Protein AF-A0A661P319-F1 (afdb_monomer)

pLDDT: mean 86.66, std 17.48, range [44.09, 98.5]

Solvent-accessible surface area (backbone atoms only — not comparable to full-atom values): 10474 Å² total; per-residue (Å²): 136,85,83,83,79,84,83,81,86,77,87,79,80,72,84,68,85,68,72,79,79,48,73,84,74,49,69,94,47,74,56,40,52,46,46,51,49,39,52,49,50,34,56,74,70,69,49,66,67,76,78,38,44,62,35,41,48,51,16,48,56,24,42,52,52,15,51,53,29,46,76,72,67,37,58,66,61,17,52,54,27,42,52,50,14,42,52,26,28,50,48,29,42,49,51,53,51,50,52,52,50,51,54,48,50,53,52,50,53,50,50,52,51,53,50,50,56,51,49,55,51,50,52,52,51,50,52,51,50,52,55,50,49,55,49,52,52,54,50,51,55,51,51,52,52,51,50,52,53,50,51,52,53,50,51,53,50,51,52,53,50,51,53,52,62,71,68,58,78,69,82,80,75,81,88,75,89,81,89,83,81,134

Foldseek 3Di:
DDDDDPPDDDPPPPPPPPVLQDLVNFDDDPLSVLLVVLVVLCVVLVHDPVQLCVLQSQLVVLSVVLVVCVVVVNPPSSVVSNVVSVVSSVVSSVSSVVVVVVVVVVVVVVVVVVVVVVVVVVVVVVVVVVVVVVVVVVVVVVVVVVVVVVVVVVVVVVVVVVVVVVVDPPPDDDDDDDDDDD

Mean predicted aligned error: 12.03 Å

Sequence (182 aa):
MALWVCAGASDASSGSSTAKIQASDLEPGPLKRQILDVQKQSRAGGHPRSLVEGPLGEAVAAAERARGARAAGDKWHSGLLTKLGMQWARCGGAVVRATEAEAKSRAEAKRLRELTTQLERAEALLAEHQARLGRLQAEVAKAEKKAAAAAEVVAGREVGRLERASKGQRPKSRRKSGGGSR

Structure (mmCIF, N/CA/C/O backbone):
data_AF-A0A661P319-F1
#
_entry.id   AF-A0A661P319-F1
#
loop_
_atom_site.group_PDB
_atom_site.id
_atom_site.type_symbol
_atom_site.label_atom_id
_atom_site.label_alt_id
_atom_site.label_comp_id
_atom_site.label_asym_id
_atom_site.label_entity_id
_atom_site.label_seq_id
_atom_site.pdbx_PDB_ins_code
_atom_site.Cartn_x
_atom_site.Cartn_y
_atom_site.Cartn_z
_atom_site.occupancy
_atom_site.B_iso_or_equiv
_atom_site.auth_seq_id
_atom_site.auth_comp_id
_atom_site.auth_asym_id
_atom_site.auth_atom_id
_atom_site.pdbx_PDB_model_num
ATOM 1 N N . MET A 1 1 ? -12.423 -43.774 3.841 1.00 56.38 1 MET A N 1
ATOM 2 C CA . MET A 1 1 ? -12.276 -42.637 4.775 1.00 56.38 1 MET A CA 1
ATOM 3 C C . MET A 1 1 ? -13.526 -41.781 4.658 1.00 56.38 1 MET A C 1
ATOM 5 O O . MET A 1 1 ? -13.685 -41.096 3.660 1.00 56.38 1 MET A O 1
ATOM 9 N N . ALA A 1 2 ? -14.461 -41.932 5.597 1.00 54.12 2 ALA A N 1
ATOM 10 C CA . ALA A 1 2 ? -15.740 -41.229 5.582 1.00 54.12 2 ALA A CA 1
ATOM 11 C C . ALA A 1 2 ? -15.568 -39.838 6.208 1.00 54.12 2 ALA A C 1
ATOM 13 O O . ALA A 1 2 ? -15.210 -39.727 7.379 1.00 54.12 2 ALA A O 1
ATOM 14 N N . LEU A 1 3 ? -15.786 -38.791 5.414 1.00 56.66 3 LEU A N 1
ATOM 15 C CA . LEU A 1 3 ? -15.822 -37.407 5.875 1.00 56.66 3 LEU A CA 1
ATOM 16 C C . LEU A 1 3 ? -17.209 -37.129 6.459 1.00 56.66 3 LEU A C 1
ATOM 18 O O . LEU A 1 3 ? -18.202 -37.072 5.738 1.00 56.66 3 LEU A O 1
ATOM 22 N N . TRP A 1 4 ? -17.267 -36.991 7.780 1.00 59.28 4 TRP A N 1
ATOM 23 C CA . TRP A 1 4 ? -18.439 -36.508 8.501 1.00 59.28 4 TRP A CA 1
ATOM 24 C C . TRP A 1 4 ? -18.579 -34.999 8.270 1.00 59.28 4 TRP A C 1
ATOM 26 O O . TRP A 1 4 ? -17.788 -34.200 8.768 1.00 59.28 4 TRP A O 1
ATOM 36 N N . VAL A 1 5 ? -19.584 -34.617 7.484 1.00 56.97 5 VAL A N 1
ATOM 37 C CA . VAL A 1 5 ? -20.031 -33.233 7.311 1.00 56.97 5 VAL A CA 1
ATOM 38 C C . VAL A 1 5 ? -21.082 -32.958 8.384 1.00 56.97 5 VAL A C 1
ATOM 40 O O . VAL A 1 5 ? -22.241 -33.340 8.241 1.00 56.97 5 VAL A O 1
ATOM 43 N N . CYS A 1 6 ? -20.685 -32.308 9.476 1.00 53.81 6 CYS A N 1
ATOM 44 C CA . CYS A 1 6 ? -21.629 -31.770 10.454 1.00 53.81 6 CYS A CA 1
ATOM 45 C C . CYS A 1 6 ? -22.193 -30.442 9.934 1.00 53.81 6 CYS A C 1
ATOM 47 O O . CYS A 1 6 ? -21.661 -29.370 10.216 1.00 53.81 6 CYS A O 1
ATOM 49 N N . ALA A 1 7 ? -23.278 -30.524 9.164 1.00 53.03 7 ALA A N 1
ATOM 50 C CA . ALA A 1 7 ? -24.140 -29.390 8.855 1.00 53.03 7 ALA A CA 1
ATOM 51 C C . ALA A 1 7 ? -25.043 -29.101 10.067 1.00 53.03 7 ALA A C 1
ATOM 53 O O . ALA A 1 7 ? -26.133 -29.650 10.196 1.00 53.03 7 ALA A O 1
ATOM 54 N N . GLY A 1 8 ? -24.557 -28.270 10.988 1.00 52.97 8 GLY A N 1
ATOM 55 C CA . GLY A 1 8 ? -25.352 -27.723 12.087 1.00 52.97 8 GLY A CA 1
ATOM 56 C C . GLY A 1 8 ? -25.950 -26.379 11.690 1.00 52.97 8 GLY A C 1
ATOM 57 O O . GLY A 1 8 ? -25.335 -25.343 11.927 1.00 52.97 8 GLY A O 1
ATOM 58 N N . ALA A 1 9 ? -27.129 -26.405 11.068 1.00 53.25 9 ALA A N 1
ATOM 59 C CA . ALA A 1 9 ? -27.959 -25.227 10.857 1.00 53.25 9 ALA A CA 1
ATOM 60 C C . ALA A 1 9 ? -28.673 -24.873 12.170 1.00 53.25 9 ALA A C 1
ATOM 62 O O . ALA A 1 9 ? -29.539 -25.616 12.628 1.00 53.25 9 ALA A O 1
ATOM 63 N N . SER A 1 10 ? -28.312 -23.732 12.755 1.00 51.66 10 SER A N 1
ATOM 64 C CA . SER A 1 10 ? -29.026 -23.127 13.881 1.00 51.66 10 SER A CA 1
ATOM 65 C C . SER A 1 10 ? -29.393 -21.690 13.523 1.00 51.66 10 SER A C 1
ATOM 67 O O . SER A 1 10 ? -28.813 -20.738 14.041 1.00 51.66 10 SER A O 1
ATOM 69 N N . ASP A 1 11 ? -30.370 -21.542 12.627 1.00 46.34 11 ASP A N 1
ATOM 70 C CA . ASP A 1 11 ? -31.063 -20.276 12.372 1.00 46.34 11 ASP A CA 1
ATOM 71 C C . ASP A 1 11 ? -32.087 -20.018 13.486 1.00 46.34 11 ASP A C 1
ATOM 73 O O . ASP A 1 11 ? -33.296 -20.172 13.324 1.00 46.34 11 ASP A O 1
ATOM 77 N N . ALA A 1 12 ? -31.597 -19.602 14.653 1.00 47.09 12 ALA A N 1
ATOM 78 C CA . ALA A 1 12 ? -32.424 -18.946 15.659 1.00 47.09 12 ALA A CA 1
ATOM 79 C C . ALA A 1 12 ? -32.463 -17.438 15.360 1.00 47.09 12 ALA A C 1
ATOM 81 O O . ALA A 1 12 ? -31.859 -16.622 16.056 1.00 47.09 12 ALA A O 1
ATOM 82 N N . SER A 1 13 ? -33.178 -17.074 14.293 1.00 44.44 13 SER A N 1
ATOM 83 C CA . SER A 1 13 ? -33.557 -15.690 13.990 1.00 44.44 13 SER A CA 1
ATOM 84 C C . SER A 1 13 ? -34.633 -15.234 14.983 1.00 44.44 13 SER A C 1
ATOM 86 O O . SER A 1 13 ? -35.830 -15.226 14.701 1.00 44.44 13 SER A O 1
ATOM 88 N N . SER A 1 14 ? -34.203 -14.9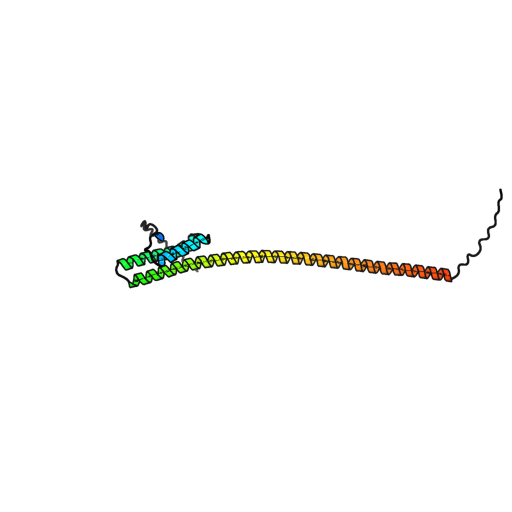04 16.203 1.00 45.41 14 SER A N 1
ATOM 89 C CA . SER A 1 14 ? -35.003 -14.112 17.134 1.00 45.41 14 SER A CA 1
ATOM 90 C C . SER A 1 14 ? -35.076 -12.694 16.577 1.00 45.41 14 SER A C 1
ATOM 92 O O . SER A 1 14 ? -34.120 -11.923 16.679 1.00 45.41 14 SER A O 1
ATOM 94 N N . GLY A 1 15 ? -36.208 -12.375 15.946 1.00 44.09 15 GLY A N 1
ATOM 95 C CA . GLY A 1 15 ? -36.574 -11.057 15.428 1.00 44.09 15 GLY A CA 1
ATOM 96 C C . GLY A 1 15 ? -36.791 -10.017 16.529 1.00 44.09 15 GLY A C 1
ATOM 97 O O . GLY A 1 15 ? -37.830 -9.364 16.577 1.00 44.09 15 GLY A O 1
ATOM 98 N N . SER A 1 16 ? -35.810 -9.842 17.414 1.00 44.22 16 SER A N 1
ATOM 99 C CA . SER A 1 16 ? -35.667 -8.600 18.154 1.00 44.22 16 SER A CA 1
ATOM 100 C C . SER A 1 16 ? -35.206 -7.557 17.148 1.00 44.22 16 SER A C 1
ATOM 102 O O . SER A 1 16 ? -34.093 -7.630 16.630 1.00 44.22 16 SER A O 1
ATOM 104 N N . SER A 1 17 ? -36.082 -6.602 16.846 1.00 44.81 17 SER A N 1
ATOM 105 C CA . SER A 1 17 ? -35.729 -5.335 16.212 1.00 44.81 17 SER A CA 1
ATOM 106 C C . SER A 1 17 ? -34.771 -4.570 17.137 1.00 44.81 17 SER A C 1
ATOM 108 O O . SER A 1 17 ? -35.121 -3.541 17.716 1.00 44.81 17 SER A O 1
ATOM 110 N N . THR A 1 18 ? -33.547 -5.069 17.302 1.00 51.97 18 THR A N 1
ATOM 111 C CA . THR A 1 18 ? -32.431 -4.276 17.785 1.00 51.97 18 THR A CA 1
ATOM 112 C C . THR A 1 18 ? -32.131 -3.306 16.659 1.00 51.97 18 THR A C 1
ATOM 114 O O . THR A 1 18 ? -31.439 -3.620 15.691 1.00 51.97 18 THR A O 1
ATOM 117 N N . ALA A 1 19 ? -32.732 -2.116 16.732 1.00 61.16 19 ALA A N 1
ATOM 118 C CA . ALA A 1 19 ? -32.242 -0.981 15.970 1.00 61.16 19 ALA A CA 1
ATOM 119 C C . ALA A 1 19 ? -30.718 -0.995 16.134 1.00 61.16 19 ALA A C 1
ATOM 121 O O . ALA A 1 19 ? -30.246 -0.948 17.270 1.00 61.16 19 ALA A O 1
ATOM 122 N N . LYS A 1 20 ? -29.970 -1.202 15.036 1.00 73.38 20 LYS A N 1
ATOM 123 C CA . LYS A 1 20 ? -28.505 -1.279 15.078 1.00 73.38 20 LYS A CA 1
ATOM 124 C C . LYS A 1 20 ? -28.027 0.020 15.708 1.00 73.38 20 LYS A C 1
ATOM 126 O O . LYS A 1 20 ? -28.052 1.058 15.047 1.00 73.38 20 LYS A O 1
ATOM 131 N N . ILE A 1 21 ? -27.665 -0.043 16.984 1.00 80.62 21 ILE A N 1
ATOM 132 C CA . ILE A 1 21 ? -27.213 1.112 17.744 1.00 80.62 21 ILE A CA 1
ATOM 133 C C . ILE A 1 21 ? -26.014 1.658 16.991 1.00 80.62 21 ILE A C 1
ATOM 135 O O . ILE A 1 21 ? -25.063 0.939 16.669 1.00 80.62 21 ILE A O 1
ATOM 139 N N . GLN A 1 22 ? -26.104 2.925 16.612 1.00 88.44 22 GLN A N 1
ATOM 140 C CA . GLN A 1 22 ? -25.037 3.546 15.863 1.00 88.44 22 GLN A CA 1
ATOM 141 C C . GLN A 1 22 ? -23.982 4.059 16.833 1.00 88.44 22 GLN A C 1
ATOM 143 O O . GLN A 1 22 ? -24.245 4.391 17.988 1.00 88.44 22 GLN A O 1
ATOM 148 N N . ALA A 1 23 ? -22.753 4.196 16.341 1.00 85.75 23 ALA A N 1
ATOM 149 C CA . ALA A 1 23 ? -21.672 4.795 17.118 1.00 85.75 23 ALA A CA 1
ATOM 150 C C . ALA A 1 23 ? -22.014 6.213 17.632 1.00 85.75 23 ALA A C 1
ATOM 152 O O . ALA A 1 23 ? -21.467 6.650 18.646 1.00 85.75 23 ALA A O 1
ATOM 153 N N . SER A 1 24 ? -22.918 6.931 16.953 1.00 88.88 24 SER A N 1
ATOM 154 C CA . SER A 1 24 ? -23.449 8.234 17.374 1.00 88.88 24 SER A CA 1
ATOM 155 C C . SER A 1 24 ? -24.246 8.178 18.673 1.00 88.88 24 SER A C 1
ATOM 157 O O . SER A 1 24 ? -24.255 9.170 19.403 1.00 88.88 24 SER A O 1
ATOM 159 N N . ASP A 1 25 ? -24.844 7.034 18.985 1.00 90.69 25 ASP A N 1
ATOM 160 C CA . ASP A 1 25 ? -25.809 6.868 20.076 1.00 90.69 25 ASP A CA 1
ATOM 161 C C . ASP A 1 25 ? -25.121 6.434 21.378 1.00 90.69 25 ASP A C 1
ATOM 163 O O . ASP A 1 25 ? -25.723 6.413 22.450 1.00 90.69 25 ASP A O 1
ATOM 167 N N . LEU A 1 26 ? -23.824 6.114 21.301 1.00 90.62 26 LEU A N 1
ATOM 168 C CA . LEU A 1 26 ? -23.003 5.793 22.460 1.00 90.62 26 LEU A CA 1
ATOM 169 C C . LEU A 1 26 ? -22.825 7.010 23.376 1.00 90.62 26 LEU A C 1
ATOM 171 O O . LEU A 1 26 ? -22.729 8.155 22.921 1.00 90.62 26 LEU A O 1
ATOM 175 N N . GLU A 1 27 ? -22.681 6.741 24.672 1.00 89.75 27 GLU A N 1
ATOM 176 C CA . GLU A 1 27 ? -22.311 7.744 25.673 1.00 89.75 27 GLU A CA 1
ATOM 177 C C . GLU A 1 27 ? -21.013 8.473 25.271 1.00 89.75 27 GLU A C 1
ATOM 179 O O . GLU A 1 27 ? -20.077 7.845 24.748 1.00 89.75 27 GLU A O 1
ATOM 184 N N . PRO A 1 28 ? -20.916 9.798 25.493 1.00 91.44 28 PRO A N 1
ATOM 185 C CA . PRO A 1 28 ? -19.705 10.545 25.196 1.00 91.44 28 PRO A CA 1
ATOM 186 C C . PRO A 1 28 ? -18.534 9.994 26.019 1.00 91.44 28 PRO A C 1
ATOM 188 O O . PRO A 1 28 ? -18.553 9.970 27.246 1.00 91.44 28 PRO A O 1
ATOM 191 N N . GLY A 1 29 ? -17.487 9.541 25.331 1.00 93.62 29 GLY A N 1
ATOM 192 C CA . GLY A 1 29 ? -16.327 8.928 25.969 1.00 93.62 29 GLY A CA 1
ATOM 193 C C . GLY A 1 29 ? -15.186 8.6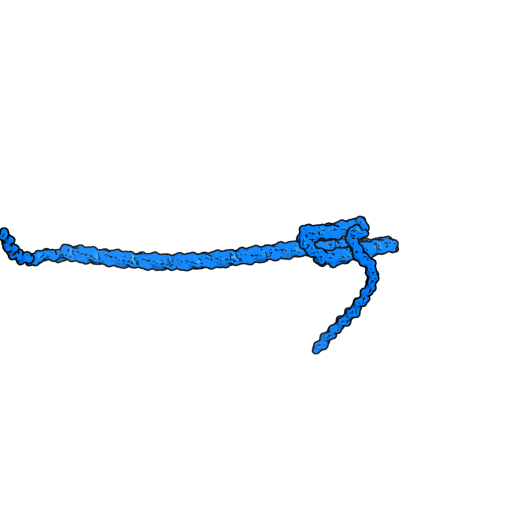38 24.991 1.00 93.62 29 GLY A C 1
ATOM 194 O O . GLY A 1 29 ? -15.339 8.833 23.780 1.00 93.62 29 GLY A O 1
ATOM 195 N N . PRO A 1 30 ? -14.031 8.158 25.493 1.00 95.62 30 PRO A N 1
ATOM 196 C CA . PRO A 1 30 ? -12.856 7.881 24.663 1.00 95.62 30 PRO A CA 1
ATOM 197 C C . PRO A 1 30 ? -13.129 6.801 23.609 1.00 95.62 30 PRO A C 1
ATOM 199 O O . PRO A 1 30 ? -12.654 6.916 22.483 1.00 95.62 30 PRO A O 1
ATOM 202 N N . LEU A 1 31 ? -13.944 5.794 23.943 1.00 95.19 31 LEU A N 1
ATOM 203 C CA . LEU A 1 31 ? -14.321 4.728 23.016 1.00 95.19 31 LEU A CA 1
ATOM 204 C C . LEU A 1 31 ? -15.131 5.262 21.824 1.00 95.19 31 LEU A C 1
ATOM 206 O O . LEU A 1 31 ? -14.802 4.969 20.678 1.00 95.19 31 LEU A O 1
ATOM 210 N N . LYS A 1 32 ? -16.137 6.109 22.080 1.00 96.62 32 LYS A N 1
ATOM 211 C CA . LYS A 1 32 ? -16.935 6.750 21.024 1.00 96.62 32 LYS A CA 1
ATOM 212 C C . LYS A 1 32 ? -16.059 7.567 20.073 1.00 96.62 32 LYS A C 1
ATOM 214 O O . LYS A 1 32 ? -16.194 7.434 18.861 1.00 96.62 32 LYS A O 1
ATOM 219 N N . ARG A 1 33 ? -15.135 8.373 20.616 1.00 96.75 33 ARG A N 1
ATOM 220 C CA . ARG A 1 33 ? -14.180 9.161 19.815 1.00 96.75 33 ARG A CA 1
ATOM 221 C C . ARG A 1 33 ? -13.349 8.259 18.904 1.00 96.75 33 ARG A C 1
ATOM 223 O O . ARG A 1 33 ? -13.323 8.493 17.706 1.00 96.75 33 ARG A O 1
ATOM 230 N N . GLN A 1 34 ? -12.785 7.175 19.440 1.00 96.88 34 GLN A N 1
ATOM 231 C CA . GLN A 1 34 ? -11.993 6.226 18.650 1.00 96.88 34 GLN A CA 1
ATOM 232 C C . GLN A 1 34 ? -12.795 5.566 17.524 1.00 96.88 34 GLN A C 1
ATOM 234 O O . GLN A 1 34 ? -12.295 5.454 16.409 1.00 96.88 34 GLN A O 1
ATOM 239 N N . ILE A 1 35 ? -14.038 5.152 17.785 1.00 96.56 35 ILE A N 1
ATOM 240 C CA . ILE A 1 35 ? -14.903 4.565 16.752 1.00 96.56 35 ILE A CA 1
ATOM 241 C C . ILE A 1 35 ? -15.173 5.585 15.637 1.00 96.56 35 ILE A C 1
ATOM 243 O O . ILE A 1 35 ? -15.033 5.259 14.457 1.00 96.56 35 ILE A O 1
ATOM 247 N N . LEU A 1 36 ? -15.515 6.827 15.994 1.00 96.25 36 LEU A N 1
ATOM 248 C CA . LEU A 1 36 ? -15.769 7.894 15.022 1.00 96.25 36 LEU A CA 1
ATOM 249 C C . LEU A 1 36 ? -14.507 8.283 14.241 1.00 96.25 36 LEU A C 1
ATOM 251 O O . LEU A 1 36 ? -14.593 8.520 13.037 1.00 96.25 36 LEU A O 1
ATOM 255 N N . ASP A 1 37 ? -13.342 8.295 14.886 1.00 97.25 37 ASP A N 1
ATOM 256 C CA . ASP A 1 37 ? -12.060 8.572 14.236 1.00 97.25 37 ASP A CA 1
ATOM 257 C C . ASP A 1 37 ? -11.728 7.499 13.195 1.00 97.25 37 ASP A C 1
ATOM 259 O O . ASP A 1 37 ? -11.365 7.835 12.069 1.00 97.25 37 ASP A O 1
ATOM 263 N N . VAL A 1 38 ? -11.932 6.217 13.516 1.00 97.00 38 VAL A N 1
ATOM 264 C CA . VAL A 1 38 ? -11.737 5.113 12.560 1.00 97.00 38 VAL A CA 1
ATOM 265 C C . VAL A 1 38 ? -12.729 5.211 11.399 1.00 97.00 38 VAL A C 1
ATOM 267 O O . VAL A 1 38 ? -12.337 5.042 10.245 1.00 97.00 38 VAL A O 1
ATOM 270 N N . GLN A 1 39 ? -13.997 5.556 11.655 1.00 96.19 39 GLN A N 1
ATOM 271 C CA . GLN A 1 39 ? -14.971 5.795 10.581 1.00 96.19 39 GLN A CA 1
ATOM 272 C C . GLN A 1 39 ? -14.569 6.975 9.692 1.00 96.19 39 GLN A C 1
ATOM 274 O O . GLN A 1 39 ? -14.705 6.904 8.470 1.00 96.19 39 GLN A O 1
ATOM 279 N N . LYS A 1 40 ? -14.070 8.062 10.288 1.00 96.75 40 LYS A N 1
ATOM 280 C CA . LYS A 1 40 ? -13.595 9.237 9.557 1.00 96.75 40 LYS A CA 1
ATOM 281 C C . LYS A 1 40 ? -12.367 8.901 8.714 1.00 96.75 40 LYS A C 1
ATOM 283 O O . LYS A 1 40 ? -12.337 9.284 7.551 1.00 96.75 40 LYS A O 1
ATOM 288 N N . GLN A 1 41 ? -11.404 8.161 9.263 1.00 96.00 41 GLN A N 1
ATOM 289 C CA . GLN A 1 41 ? -10.218 7.685 8.544 1.00 96.00 41 GLN A CA 1
ATOM 290 C C . GLN A 1 41 ? -10.602 6.772 7.378 1.00 96.00 41 GLN A C 1
ATOM 292 O O . GLN A 1 41 ? -10.160 6.998 6.258 1.00 96.00 41 GLN A O 1
ATOM 297 N N . SER A 1 42 ? -11.497 5.809 7.610 1.00 96.25 42 SER A N 1
ATOM 298 C CA . SER A 1 42 ? -12.018 4.928 6.561 1.00 96.25 42 SER A CA 1
ATOM 299 C C . SER A 1 42 ? -12.668 5.723 5.420 1.00 96.25 42 SER A C 1
ATOM 301 O O . SER A 1 42 ? -12.356 5.481 4.256 1.00 96.25 42 SER A O 1
ATOM 303 N N . ARG A 1 43 ? -13.502 6.726 5.740 1.00 95.69 43 ARG A N 1
ATOM 304 C CA . ARG A 1 43 ? -14.131 7.606 4.738 1.00 95.69 43 ARG A CA 1
ATOM 305 C C . ARG A 1 43 ? -13.118 8.483 4.004 1.00 95.69 43 ARG A C 1
ATOM 307 O O . ARG A 1 43 ? -13.209 8.608 2.790 1.00 95.69 43 ARG A O 1
ATOM 314 N N . ALA A 1 44 ? -12.173 9.084 4.725 1.00 95.69 44 ALA A N 1
ATOM 315 C CA . ALA A 1 44 ? -11.148 9.948 4.145 1.00 95.69 44 ALA A CA 1
ATOM 316 C C . ALA A 1 44 ? -10.208 9.176 3.206 1.00 95.69 44 ALA A C 1
ATOM 318 O O . ALA A 1 44 ? -9.817 9.705 2.171 1.00 95.69 44 ALA A O 1
ATOM 319 N N . GLY A 1 45 ? -9.899 7.919 3.534 1.00 93.50 45 GLY A N 1
ATOM 320 C CA . GLY A 1 45 ? -9.119 7.020 2.682 1.00 93.50 45 GLY A CA 1
ATOM 321 C C . GLY A 1 45 ? -9.908 6.387 1.531 1.00 93.50 45 GLY A C 1
ATOM 322 O O . GLY A 1 45 ? -9.337 5.609 0.774 1.00 93.50 45 GLY A O 1
ATOM 323 N N . GLY A 1 46 ? -11.208 6.683 1.389 1.00 94.88 46 GLY A N 1
ATOM 324 C CA . GLY A 1 46 ? -12.058 6.098 0.346 1.00 94.88 46 GLY A CA 1
ATOM 325 C C . GLY A 1 46 ? -12.271 4.586 0.490 1.00 94.88 46 GLY A C 1
ATOM 326 O O . GLY A 1 46 ? -12.619 3.918 -0.482 1.00 94.88 46 GLY A O 1
ATOM 327 N N . HIS A 1 47 ? -12.050 4.031 1.685 1.00 94.44 47 HIS A N 1
ATOM 328 C CA . HIS A 1 47 ? -12.173 2.596 1.936 1.00 94.44 47 HIS A CA 1
ATOM 329 C C . HIS A 1 47 ? -13.651 2.185 2.035 1.00 94.44 47 HIS A C 1
ATOM 331 O O . HIS A 1 47 ? -14.471 2.945 2.564 1.00 94.44 47 HIS A O 1
ATOM 337 N N . PRO A 1 48 ? -14.025 0.976 1.576 1.00 93.19 48 PRO A N 1
ATOM 338 C CA . PRO A 1 48 ? -15.395 0.497 1.699 1.00 93.19 48 PRO A CA 1
ATOM 339 C C . PRO A 1 48 ? -15.778 0.330 3.174 1.00 93.19 48 PRO A C 1
ATOM 341 O O . PRO A 1 48 ? -15.003 -0.184 3.981 1.00 93.19 48 PRO A O 1
ATOM 344 N N . ARG A 1 49 ? -17.004 0.733 3.533 1.00 92.25 49 ARG A N 1
ATOM 345 C CA . ARG A 1 49 ? -17.497 0.656 4.923 1.00 92.25 49 ARG A CA 1
ATOM 346 C C . ARG A 1 49 ? -17.486 -0.767 5.481 1.00 92.25 49 ARG A C 1
ATOM 348 O O . ARG A 1 49 ? -17.200 -0.940 6.662 1.00 92.25 49 ARG A O 1
ATOM 355 N N . SER A 1 50 ? -17.736 -1.764 4.632 1.00 94.62 50 SER A N 1
ATOM 356 C CA . SER A 1 50 ? -17.736 -3.185 4.998 1.00 94.62 50 SER A CA 1
ATOM 357 C C . SER A 1 50 ? -16.410 -3.653 5.605 1.00 94.62 50 SER A C 1
ATOM 359 O O . SER A 1 50 ? -16.398 -4.574 6.413 1.00 94.62 50 SER A O 1
ATOM 361 N N . LEU A 1 51 ? -15.301 -2.984 5.276 1.00 94.12 51 LEU A N 1
ATOM 362 C CA . LEU A 1 51 ? -13.969 -3.308 5.780 1.00 94.12 51 LEU A CA 1
ATOM 363 C C . LEU A 1 51 ? -13.825 -3.068 7.289 1.00 94.12 51 LEU A C 1
ATOM 365 O O . LEU A 1 51 ? -13.099 -3.782 7.975 1.00 94.12 51 LEU A O 1
ATOM 369 N N . VAL A 1 52 ? -14.510 -2.043 7.800 1.00 95.88 52 VAL A N 1
ATOM 370 C CA . VAL A 1 52 ? -14.468 -1.647 9.215 1.00 95.88 52 VAL A CA 1
ATOM 371 C C . VAL A 1 52 ? -15.752 -1.999 9.963 1.00 95.88 52 VAL A C 1
ATOM 373 O O . VAL A 1 52 ? -15.783 -1.890 11.184 1.00 95.88 52 VAL A O 1
ATOM 376 N N . GLU A 1 53 ? -16.803 -2.436 9.266 1.00 94.75 53 GLU A N 1
ATOM 377 C CA . GLU A 1 53 ? -18.112 -2.718 9.865 1.00 94.75 53 GLU A CA 1
ATOM 378 C C . GLU A 1 53 ? -18.042 -3.811 10.936 1.00 94.75 53 GLU A C 1
ATOM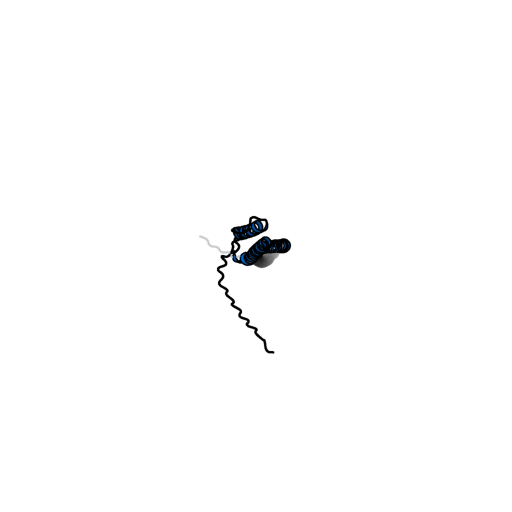 380 O O . GLU A 1 53 ? -18.563 -3.607 12.028 1.00 94.75 53 GLU A O 1
ATOM 385 N N . GLY A 1 54 ? -17.332 -4.912 10.674 1.00 94.94 54 GLY A N 1
ATOM 386 C CA . GLY A 1 54 ? -17.132 -5.995 11.645 1.00 94.94 54 GLY A CA 1
ATOM 387 C C . GLY A 1 54 ? -16.494 -5.526 12.962 1.00 94.94 54 GLY A C 1
ATOM 388 O O . GLY A 1 54 ? -17.152 -5.568 14.003 1.00 94.94 54 GLY A O 1
ATOM 389 N N . PRO A 1 55 ? -15.241 -5.025 12.954 1.00 96.75 55 PRO A N 1
ATOM 390 C CA . PRO A 1 55 ? -14.568 -4.612 14.186 1.00 96.75 55 PRO A CA 1
ATOM 391 C C . PRO A 1 55 ? -15.260 -3.431 14.880 1.00 96.75 55 PRO A C 1
ATOM 393 O O . 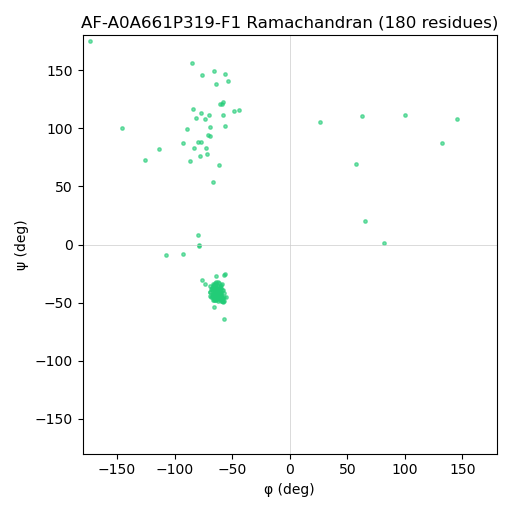PRO A 1 55 ? -15.273 -3.365 16.107 1.00 96.75 55 PRO A O 1
ATOM 396 N N . LEU A 1 56 ? -15.862 -2.495 14.137 1.00 96.44 56 LEU A N 1
ATOM 397 C CA . LEU A 1 56 ? -16.605 -1.399 14.761 1.00 96.44 56 LEU A CA 1
ATOM 398 C C . LEU A 1 56 ? -17.942 -1.858 15.352 1.00 96.44 56 LEU A C 1
ATOM 400 O O . LEU A 1 56 ? -18.327 -1.345 16.400 1.00 96.44 56 LEU A O 1
ATOM 404 N N . GLY A 1 57 ? -18.616 -2.832 14.739 1.00 95.75 57 GLY A N 1
ATOM 405 C CA . GLY A 1 57 ? -19.815 -3.459 15.293 1.00 95.75 57 GLY A CA 1
ATOM 406 C C . GLY A 1 57 ? -19.530 -4.133 16.634 1.00 95.75 57 GLY A C 1
ATOM 407 O O . GLY A 1 57 ? -20.229 -3.877 17.612 1.00 95.75 57 GLY A O 1
ATOM 408 N N . GLU A 1 58 ? -18.435 -4.891 16.725 1.00 97.06 58 GLU A N 1
ATOM 409 C CA . GLU A 1 58 ? -17.985 -5.503 17.983 1.00 97.06 58 GLU A CA 1
ATOM 410 C C . GLU A 1 58 ? -17.613 -4.459 19.047 1.00 97.06 58 GLU A C 1
ATOM 412 O O . GLU A 1 58 ? -17.928 -4.616 20.231 1.00 97.06 58 GLU A O 1
ATOM 417 N N . ALA A 1 59 ? -16.986 -3.350 18.637 1.00 97.31 59 ALA A N 1
ATOM 418 C CA . ALA A 1 59 ? -16.669 -2.248 19.542 1.00 97.31 59 ALA A CA 1
ATOM 419 C C . ALA A 1 59 ? -17.933 -1.594 20.132 1.00 97.31 59 ALA A C 1
ATOM 421 O O . ALA A 1 59 ? -17.967 -1.297 21.330 1.00 97.31 59 ALA A O 1
ATOM 422 N N . VAL A 1 60 ? -18.969 -1.396 19.309 1.00 96.69 60 VAL A N 1
ATOM 423 C CA . VAL A 1 60 ? -20.273 -0.855 19.727 1.00 96.69 60 VAL A CA 1
ATOM 424 C C . VAL A 1 60 ? -20.997 -1.840 20.652 1.00 96.69 60 VAL A C 1
ATOM 426 O O . VAL A 1 60 ? -21.381 -1.462 21.759 1.00 96.69 60 VAL A O 1
ATOM 429 N N . ALA A 1 61 ? -21.067 -3.120 20.282 1.00 95.94 61 ALA A N 1
ATOM 430 C CA . ALA A 1 61 ? -21.691 -4.159 21.102 1.00 95.94 61 ALA A CA 1
ATOM 431 C C . ALA A 1 61 ? -20.998 -4.327 22.469 1.00 95.94 61 ALA A C 1
ATOM 433 O O . ALA A 1 61 ? -21.643 -4.583 23.490 1.00 95.94 61 ALA A O 1
ATOM 434 N N . ALA A 1 62 ? -19.671 -4.178 22.530 1.00 96.94 62 ALA A N 1
ATOM 435 C CA . ALA A 1 62 ? -18.932 -4.166 23.792 1.00 96.94 62 ALA A CA 1
ATOM 436 C C . ALA A 1 62 ? -19.254 -2.922 24.642 1.00 96.94 62 ALA A C 1
ATOM 438 O O . ALA A 1 62 ? -19.374 -3.029 25.865 1.00 96.94 62 ALA A O 1
ATOM 439 N N . ALA A 1 63 ? -19.434 -1.754 24.015 1.00 96.31 63 ALA A N 1
ATOM 440 C CA . ALA A 1 63 ? -19.809 -0.518 24.701 1.00 96.31 63 ALA A CA 1
ATOM 441 C C . ALA A 1 63 ? -21.212 -0.599 25.326 1.00 96.31 63 ALA A C 1
ATOM 443 O O . ALA A 1 63 ? -21.413 -0.150 26.456 1.00 96.31 63 ALA A O 1
ATOM 444 N N . GLU A 1 64 ? -22.166 -1.211 24.627 1.00 95.81 64 GLU A N 1
ATOM 445 C CA . GLU A 1 64 ? -23.516 -1.459 25.142 1.00 95.81 64 GLU A CA 1
ATOM 446 C C . GLU A 1 64 ? -23.516 -2.415 26.325 1.00 95.81 64 GLU A C 1
ATOM 448 O O . GLU A 1 64 ? -24.087 -2.108 27.372 1.00 95.81 64 GLU A O 1
ATOM 453 N N . ARG A 1 65 ? -22.810 -3.545 26.203 1.00 96.44 65 ARG A N 1
ATOM 454 C CA . ARG A 1 65 ? -22.648 -4.484 27.319 1.00 96.44 65 ARG A CA 1
ATOM 455 C C . ARG A 1 65 ? -21.983 -3.804 28.515 1.00 96.44 65 ARG A C 1
ATOM 457 O O . ARG A 1 65 ? -22.403 -4.015 29.651 1.00 96.44 65 ARG A O 1
ATOM 464 N N . ALA A 1 66 ? -20.998 -2.933 28.277 1.00 96.94 66 ALA A N 1
ATOM 465 C CA . ALA A 1 66 ? -20.383 -2.139 29.336 1.00 96.94 66 ALA A CA 1
ATOM 466 C C . ALA A 1 66 ? -21.393 -1.195 30.008 1.00 96.94 66 ALA A C 1
ATOM 468 O O . ALA A 1 66 ? -21.375 -1.064 31.231 1.00 96.94 66 ALA A O 1
ATOM 469 N N . ARG A 1 67 ? -22.284 -0.554 29.239 1.00 95.69 67 ARG A N 1
ATOM 470 C CA . ARG A 1 67 ? -23.370 0.286 29.771 1.00 95.69 67 ARG A CA 1
ATOM 471 C C . ARG A 1 67 ? -24.332 -0.530 30.638 1.00 95.69 67 ARG A C 1
ATOM 473 O O . ARG A 1 67 ? -24.641 -0.090 31.742 1.00 95.69 67 ARG A O 1
ATOM 480 N N . GLY A 1 68 ? -24.736 -1.717 30.183 1.00 95.69 68 GLY A N 1
ATOM 481 C CA . GLY A 1 68 ? -25.569 -2.643 30.958 1.00 95.69 68 GLY A CA 1
ATOM 482 C C . GLY A 1 68 ? -24.919 -3.053 32.283 1.00 95.69 68 GLY A C 1
ATOM 483 O O . GLY A 1 68 ? -25.544 -2.944 33.334 1.00 95.69 68 GLY A O 1
ATOM 484 N N . ALA A 1 69 ? -23.631 -3.412 32.262 1.00 97.00 69 ALA A N 1
ATOM 485 C CA . ALA A 1 69 ? -22.878 -3.747 33.474 1.00 97.00 69 ALA A CA 1
ATOM 486 C C . ALA A 1 69 ? -22.797 -2.573 34.470 1.00 97.00 69 ALA A C 1
ATOM 488 O O . ALA A 1 69 ? -22.965 -2.777 35.670 1.00 97.00 69 ALA A O 1
ATOM 489 N N . ARG A 1 70 ? -22.620 -1.327 33.993 1.00 96.50 70 ARG A N 1
ATOM 490 C CA . ARG A 1 70 ? -22.662 -0.136 34.870 1.00 96.50 70 ARG A CA 1
ATOM 491 C C . ARG A 1 70 ? -24.031 0.059 35.506 1.00 96.50 70 ARG A C 1
ATOM 493 O O . ARG A 1 70 ? -24.089 0.372 36.690 1.00 96.50 70 ARG A O 1
ATOM 500 N N . ALA A 1 71 ? -25.105 -0.120 34.735 1.00 96.75 71 ALA A N 1
ATOM 501 C CA . ALA A 1 71 ? -26.471 0.001 35.240 1.00 96.75 71 ALA A CA 1
ATOM 502 C C . 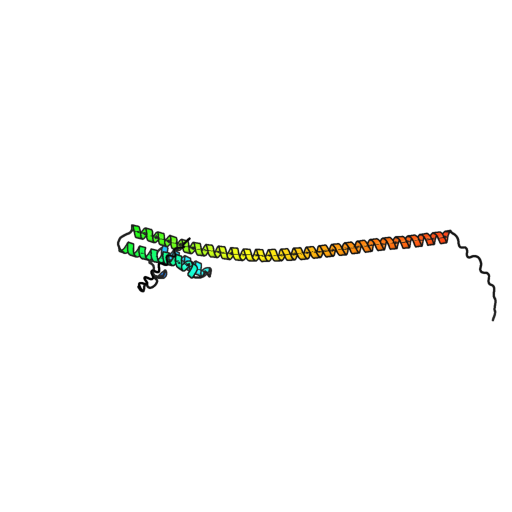ALA A 1 71 ? -26.777 -1.048 36.325 1.00 96.75 71 ALA A C 1
ATOM 504 O O . ALA A 1 71 ? -27.486 -0.745 37.277 1.00 96.75 71 ALA A O 1
ATOM 505 N N . ALA A 1 72 ? -26.177 -2.238 36.227 1.00 97.62 72 ALA A N 1
ATOM 506 C CA . ALA A 1 72 ? -26.255 -3.288 37.243 1.00 97.62 72 ALA A CA 1
ATOM 507 C C . ALA A 1 72 ? -25.325 -3.070 38.460 1.00 97.62 72 ALA A C 1
ATOM 509 O O . ALA A 1 72 ? -25.310 -3.890 39.373 1.00 97.62 72 ALA A O 1
ATOM 510 N N . GLY A 1 73 ? -24.524 -1.998 38.484 1.00 97.94 73 GLY A N 1
ATOM 511 C CA . GLY A 1 73 ? -23.554 -1.723 39.552 1.00 97.94 73 GLY A CA 1
ATOM 512 C C . GLY A 1 73 ? -22.222 -2.477 39.429 1.00 97.94 73 GLY A C 1
ATOM 513 O O . GLY A 1 73 ? -21.325 -2.272 40.250 1.00 97.94 73 GLY A O 1
ATOM 514 N N . ASP A 1 74 ? -22.036 -3.285 38.383 1.00 98.19 74 ASP A N 1
ATOM 515 C CA . ASP A 1 74 ? -20.818 -4.060 38.144 1.00 98.19 74 ASP A CA 1
ATOM 516 C C . ASP A 1 74 ? -19.734 -3.220 37.452 1.00 98.19 74 ASP A C 1
ATOM 518 O O . ASP A 1 74 ? -19.531 -3.216 36.228 1.00 98.19 74 ASP A O 1
ATOM 522 N N . LYS A 1 75 ? -19.009 -2.460 38.275 1.00 97.44 75 LYS A N 1
ATOM 523 C CA . LYS A 1 75 ? -17.948 -1.564 37.804 1.00 97.44 75 LYS A CA 1
ATOM 524 C C . LYS A 1 75 ? -16.793 -2.332 37.157 1.00 97.44 75 LYS A C 1
ATOM 526 O O . LYS A 1 75 ? -16.258 -1.858 36.152 1.00 97.44 75 LYS A O 1
ATOM 531 N N . TRP A 1 76 ? -16.431 -3.504 37.684 1.00 97.88 76 TRP A N 1
ATOM 532 C CA . TRP A 1 76 ? -15.290 -4.286 37.201 1.00 97.88 76 TRP A CA 1
ATOM 533 C C . TRP A 1 76 ? -15.516 -4.793 35.775 1.00 97.88 76 TRP A C 1
ATOM 535 O O . TRP A 1 76 ? -14.726 -4.477 34.876 1.00 97.88 76 TRP A O 1
ATOM 545 N N . HIS A 1 77 ? -16.632 -5.487 35.527 1.00 97.44 77 HIS A N 1
ATOM 546 C CA . HIS A 1 77 ? -16.936 -6.000 34.191 1.00 97.44 77 HIS A CA 1
ATOM 547 C C . HIS A 1 77 ? -17.184 -4.875 33.187 1.00 97.44 77 HIS A C 1
ATOM 549 O O . HIS A 1 77 ? -16.736 -4.965 32.042 1.00 97.44 77 HIS A O 1
ATOM 555 N N . SER A 1 78 ? -17.795 -3.762 33.611 1.00 97.69 78 SER A N 1
ATOM 556 C CA . SER A 1 78 ? -17.956 -2.605 32.726 1.00 97.69 78 SER A CA 1
ATOM 557 C C . SER A 1 78 ? -16.620 -2.029 32.239 1.00 97.69 78 SER A C 1
ATOM 559 O O . SER A 1 78 ? -16.497 -1.623 31.078 1.00 97.69 78 SER A O 1
ATOM 561 N N . GLY A 1 79 ? -15.597 -2.026 33.100 1.00 97.12 79 GLY A N 1
ATOM 562 C CA . GLY A 1 79 ? -14.249 -1.585 32.759 1.00 97.12 79 GLY A CA 1
ATOM 563 C C . GLY A 1 79 ? -13.579 -2.519 31.752 1.00 97.12 79 GLY A C 1
ATOM 564 O O . GLY A 1 79 ? -13.000 -2.049 30.770 1.00 97.12 79 GLY A O 1
ATOM 565 N N . LEU A 1 80 ? -13.702 -3.835 31.951 1.00 98.25 80 LEU A N 1
ATOM 566 C CA . LEU A 1 80 ? -13.179 -4.843 31.022 1.00 98.25 80 LEU A CA 1
ATOM 567 C C . LEU A 1 80 ? -13.844 -4.756 29.644 1.00 98.25 80 LEU A C 1
ATOM 569 O O . LEU A 1 80 ? -13.145 -4.716 28.634 1.00 98.25 80 LEU A O 1
ATOM 573 N N . LEU A 1 81 ? -15.172 -4.638 29.595 1.00 97.94 81 LEU A N 1
ATOM 574 C CA . LEU A 1 81 ? -15.923 -4.503 28.343 1.00 97.94 81 LEU A CA 1
ATOM 575 C C . LEU A 1 81 ? -15.586 -3.199 27.607 1.00 97.94 81 LEU A C 1
ATOM 577 O O . LEU A 1 81 ? -15.442 -3.196 26.387 1.00 97.94 81 LEU A O 1
ATOM 581 N N . THR A 1 82 ? -15.362 -2.105 28.341 1.00 97.56 82 THR A N 1
ATOM 582 C CA . THR A 1 82 ? -14.898 -0.843 27.742 1.00 97.56 82 THR A CA 1
ATOM 583 C C . THR A 1 82 ? -13.514 -1.011 27.102 1.00 97.56 82 THR A C 1
ATOM 585 O O . THR A 1 82 ? -13.302 -0.581 25.968 1.00 97.56 82 THR A O 1
ATOM 588 N N . LYS A 1 83 ? -12.572 -1.676 27.790 1.00 98.06 83 LYS A N 1
ATOM 589 C CA . LYS A 1 83 ? -11.241 -1.982 27.237 1.00 98.06 83 LYS A CA 1
ATOM 590 C C . LYS A 1 83 ? -11.333 -2.893 26.011 1.00 98.06 83 LYS A C 1
ATOM 592 O O . LYS A 1 83 ? -10.635 -2.643 25.032 1.00 98.06 83 LYS A O 1
ATOM 597 N N . LEU A 1 84 ? -12.202 -3.905 26.042 1.00 98.19 84 LEU A N 1
ATOM 598 C CA . LEU A 1 84 ? -12.452 -4.791 24.904 1.00 98.19 84 LEU A CA 1
ATOM 599 C C . LEU A 1 84 ? -12.946 -3.998 23.687 1.00 98.19 84 LEU A C 1
ATOM 601 O O . LEU A 1 84 ? -12.386 -4.137 22.603 1.00 98.19 84 LEU A O 1
ATOM 605 N N . GLY A 1 85 ? -13.917 -3.100 23.877 1.00 97.56 85 GLY A N 1
ATOM 606 C CA . GLY A 1 85 ? -14.390 -2.216 22.811 1.00 97.56 85 GLY A CA 1
ATOM 607 C C . GLY A 1 85 ? -13.273 -1.349 22.220 1.00 97.56 85 GLY A C 1
ATOM 608 O O . GLY A 1 85 ? -13.183 -1.194 21.004 1.00 97.56 85 GLY A O 1
ATOM 609 N N . MET A 1 86 ? -12.359 -0.841 23.056 1.00 97.94 86 MET A N 1
ATOM 610 C CA . MET A 1 86 ? -11.196 -0.083 22.573 1.00 97.94 86 MET A CA 1
ATOM 611 C C . MET A 1 86 ? -10.241 -0.943 21.738 1.00 97.94 86 MET A C 1
ATOM 613 O O . MET A 1 86 ? -9.680 -0.449 20.761 1.00 97.94 86 MET A O 1
ATOM 617 N N . GLN A 1 87 ? -10.039 -2.215 22.094 1.00 98.50 87 GLN A N 1
ATOM 618 C CA . GLN A 1 87 ? -9.207 -3.118 21.293 1.00 98.50 87 GLN A CA 1
ATOM 619 C C . GLN A 1 87 ? -9.842 -3.411 19.933 1.00 98.50 87 GLN A C 1
ATOM 621 O O . GLN A 1 87 ? -9.143 -3.385 18.923 1.00 98.50 87 GLN A O 1
ATOM 626 N N . TRP A 1 88 ? -11.163 -3.580 19.879 1.00 98.31 88 TRP A N 1
ATOM 627 C CA . TRP A 1 88 ? -11.889 -3.713 18.616 1.00 98.31 88 TRP A CA 1
ATOM 628 C C . TRP A 1 88 ? -11.798 -2.454 17.746 1.00 98.31 88 TRP A C 1
ATOM 630 O O . TRP A 1 88 ? -11.493 -2.549 16.558 1.00 98.31 88 TRP A O 1
ATOM 640 N N . ALA A 1 89 ? -11.937 -1.261 18.333 1.00 98.00 89 ALA A N 1
ATOM 641 C CA . ALA A 1 89 ? -11.734 -0.006 17.606 1.00 98.00 89 ALA A CA 1
ATOM 642 C C . ALA A 1 89 ? -10.294 0.118 17.064 1.00 98.00 89 ALA A C 1
ATOM 644 O O . ALA A 1 89 ? -10.086 0.485 15.906 1.00 98.00 89 ALA A O 1
ATOM 645 N N . ARG A 1 90 ? -9.283 -0.251 17.865 1.00 98.12 90 ARG A N 1
ATOM 646 C CA . ARG A 1 90 ? -7.876 -0.298 17.427 1.00 98.12 90 ARG A CA 1
ATOM 647 C C . ARG A 1 90 ? -7.653 -1.301 16.300 1.00 98.12 90 ARG A C 1
ATOM 649 O O . ARG A 1 90 ? -6.905 -0.986 15.376 1.00 98.12 90 ARG A O 1
ATOM 656 N N . CYS A 1 91 ? -8.299 -2.464 16.365 1.00 98.19 91 CYS A N 1
ATOM 657 C CA . CYS A 1 91 ? -8.288 -3.461 15.300 1.00 98.19 91 CYS A CA 1
ATOM 658 C C . CYS A 1 91 ? -8.848 -2.860 14.004 1.00 98.19 91 CYS A C 1
ATOM 660 O O . CYS A 1 91 ? -8.156 -2.881 12.993 1.00 98.19 91 CYS A O 1
ATOM 662 N N . GLY A 1 92 ? -10.007 -2.192 14.052 1.00 97.06 92 GLY A N 1
ATOM 663 C CA . GLY A 1 92 ? -10.565 -1.483 12.893 1.00 97.06 92 GLY A CA 1
ATOM 664 C C . GLY A 1 92 ? -9.593 -0.462 12.288 1.00 97.06 92 GLY A C 1
ATOM 665 O O . GLY A 1 92 ? -9.373 -0.452 11.079 1.00 97.06 92 GLY A O 1
ATOM 666 N N . GLY A 1 93 ? -8.927 0.341 13.123 1.00 97.38 93 GLY A N 1
ATOM 667 C CA . GLY A 1 93 ? -7.887 1.264 12.655 1.00 97.38 93 GLY A CA 1
ATOM 668 C C . GLY A 1 93 ? -6.648 0.567 12.071 1.00 97.38 93 GLY A C 1
ATOM 669 O O . GLY A 1 93 ? -6.028 1.086 11.145 1.00 97.38 93 GLY A O 1
ATOM 670 N N . ALA A 1 94 ? -6.269 -0.607 12.585 1.00 98.00 94 ALA A N 1
ATOM 671 C CA . ALA A 1 94 ? -5.178 -1.407 12.031 1.00 98.00 94 ALA A CA 1
ATOM 672 C C . ALA A 1 94 ? -5.532 -1.983 10.654 1.00 98.00 94 ALA A C 1
ATOM 674 O O . ALA A 1 94 ? -4.682 -1.961 9.767 1.00 98.00 94 ALA A O 1
ATOM 675 N N . VAL A 1 95 ? -6.780 -2.416 10.455 1.00 97.75 95 VAL A N 1
ATOM 676 C CA . VAL A 1 95 ? -7.272 -2.903 9.159 1.00 97.75 95 VAL A CA 1
ATOM 677 C C . VAL A 1 95 ? -7.197 -1.786 8.110 1.00 97.75 95 VAL A C 1
ATOM 679 O O . VAL A 1 95 ? -6.663 -2.015 7.031 1.00 97.75 95 VAL A O 1
ATOM 682 N N . VAL A 1 96 ? -7.618 -0.557 8.443 1.00 97.56 96 VAL A N 1
ATOM 683 C CA . VAL A 1 96 ? -7.497 0.607 7.536 1.00 97.56 96 VAL A CA 1
ATOM 684 C C . VAL A 1 96 ? -6.038 0.889 7.155 1.00 97.56 96 VAL A C 1
ATOM 686 O O . VAL A 1 96 ? -5.724 1.106 5.989 1.00 97.56 96 VAL A O 1
ATOM 689 N N . ARG A 1 97 ? -5.106 0.849 8.116 1.00 97.25 97 ARG A N 1
ATOM 690 C CA . ARG A 1 97 ? -3.678 1.046 7.805 1.00 97.25 97 ARG A CA 1
ATOM 691 C C . ARG A 1 97 ? -3.112 -0.075 6.934 1.00 97.25 97 ARG A C 1
ATOM 693 O O . ARG A 1 97 ? -2.289 0.192 6.061 1.00 97.25 97 ARG A O 1
ATOM 700 N N . ALA A 1 98 ? -3.538 -1.315 7.168 1.00 97.62 98 ALA A N 1
ATOM 701 C CA . ALA A 1 98 ? -3.117 -2.457 6.367 1.00 97.62 98 ALA A CA 1
ATOM 702 C C . ALA A 1 98 ? -3.596 -2.321 4.914 1.00 97.62 98 ALA A C 1
ATOM 704 O O . ALA A 1 98 ? -2.798 -2.503 3.997 1.00 97.62 98 ALA A O 1
ATOM 705 N N . THR A 1 99 ? -4.845 -1.904 4.683 1.00 96.69 99 THR A N 1
ATOM 706 C CA . THR A 1 99 ? -5.349 -1.697 3.317 1.00 96.69 99 THR A CA 1
ATOM 707 C C . THR A 1 99 ? -4.661 -0.551 2.593 1.00 96.69 99 THR A C 1
ATOM 709 O O . THR A 1 99 ? -4.401 -0.650 1.395 1.00 96.69 99 THR A O 1
ATOM 712 N N . GLU A 1 100 ? -4.310 0.525 3.296 1.00 95.94 100 GLU A N 1
ATOM 713 C CA . GLU A 1 100 ? -3.503 1.606 2.722 1.00 95.94 100 GLU A CA 1
ATOM 714 C C . GLU A 1 100 ? -2.102 1.133 2.331 1.00 95.94 100 GLU A C 1
ATOM 716 O O . GLU A 1 100 ? -1.601 1.501 1.266 1.00 95.94 100 GLU A O 1
ATOM 721 N N . ALA A 1 101 ? -1.472 0.305 3.166 1.00 97.19 101 ALA A N 1
ATOM 722 C CA . ALA A 1 101 ? -0.176 -0.288 2.859 1.00 97.19 101 ALA A CA 1
ATOM 723 C C . ALA A 1 101 ? -0.260 -1.219 1.638 1.00 97.19 101 ALA A C 1
ATOM 725 O O . ALA A 1 101 ? 0.584 -1.131 0.747 1.00 97.19 101 ALA A O 1
ATOM 726 N N . GLU A 1 102 ? -1.306 -2.044 1.538 1.00 96.69 102 GLU A N 1
ATOM 727 C CA . GLU A 1 102 ? -1.554 -2.876 0.357 1.00 96.69 102 GLU A CA 1
ATOM 728 C C . GLU A 1 102 ? -1.802 -2.053 -0.911 1.00 96.69 102 GLU A C 1
ATOM 730 O O . GLU A 1 102 ? -1.327 -2.403 -1.990 1.00 96.69 102 GLU A O 1
ATOM 735 N N . ALA A 1 103 ? -2.546 -0.950 -0.817 1.00 95.62 103 ALA A N 1
ATOM 736 C CA . ALA A 1 103 ? -2.786 -0.082 -1.964 1.00 95.62 103 ALA A CA 1
ATOM 737 C C . ALA A 1 103 ? -1.475 0.537 -2.479 1.00 95.62 103 ALA A C 1
ATOM 739 O O . ALA A 1 103 ? -1.232 0.556 -3.690 1.00 95.62 103 ALA A O 1
ATOM 740 N N . LYS A 1 104 ? -0.605 0.985 -1.563 1.00 96.31 104 LYS A N 1
ATOM 741 C CA . LYS A 1 104 ? 0.727 1.516 -1.891 1.00 96.31 104 LYS A CA 1
ATOM 742 C C . LYS A 1 104 ? 1.621 0.450 -2.518 1.00 96.31 104 LYS A C 1
ATOM 744 O O . LYS A 1 104 ? 2.171 0.693 -3.590 1.00 96.31 104 LYS A O 1
ATOM 749 N N . SER A 1 105 ? 1.690 -0.746 -1.931 1.00 96.19 105 SER A N 1
ATOM 750 C CA . SER A 1 105 ? 2.516 -1.833 -2.471 1.00 96.19 105 SER A CA 1
ATOM 751 C C . SER A 1 105 ? 2.055 -2.272 -3.865 1.00 96.19 105 SER A C 1
ATOM 753 O O . SER A 1 105 ? 2.878 -2.497 -4.750 1.00 96.19 105 SER A O 1
ATOM 755 N N . ARG A 1 106 ? 0.739 -2.307 -4.125 1.00 97.75 106 ARG A N 1
ATOM 756 C CA . ARG A 1 106 ? 0.191 -2.575 -5.467 1.00 97.75 106 ARG A CA 1
ATOM 757 C C . ARG A 1 106 ? 0.562 -1.484 -6.472 1.00 97.75 106 ARG A C 1
ATOM 759 O O . ARG A 1 106 ? 0.831 -1.802 -7.630 1.00 97.75 106 ARG A O 1
ATOM 766 N N . ALA A 1 107 ? 0.564 -0.215 -6.065 1.00 97.31 107 ALA A N 1
ATOM 767 C CA . ALA A 1 107 ? 0.974 0.890 -6.932 1.00 97.31 107 ALA A CA 1
ATOM 768 C C . ALA A 1 107 ? 2.473 0.821 -7.268 1.00 97.31 107 ALA A C 1
ATOM 770 O O . ALA A 1 107 ? 2.853 0.987 -8.426 1.00 97.31 107 ALA A O 1
ATOM 771 N N . GLU A 1 108 ? 3.319 0.510 -6.287 1.00 97.62 108 GLU A N 1
ATOM 772 C CA . GLU A 1 108 ? 4.758 0.313 -6.488 1.00 97.62 108 GLU A CA 1
ATOM 773 C C . GLU A 1 108 ? 5.048 -0.893 -7.385 1.00 97.62 108 GLU A C 1
ATOM 775 O O . GLU A 1 108 ? 5.826 -0.782 -8.331 1.00 97.62 108 GLU A O 1
ATOM 780 N N . ALA A 1 109 ? 4.348 -2.012 -7.184 1.00 97.25 109 ALA A N 1
ATOM 781 C CA . ALA A 1 109 ? 4.471 -3.184 -8.045 1.00 97.25 109 ALA A CA 1
ATOM 782 C C . ALA A 1 109 ? 4.110 -2.879 -9.511 1.00 97.25 109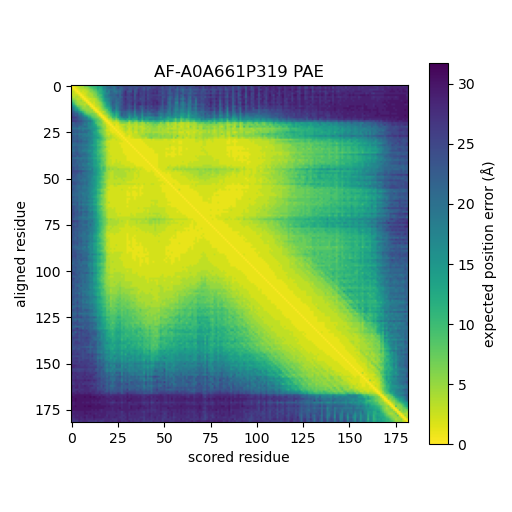 ALA A C 1
ATOM 784 O O . ALA A 1 109 ? 4.758 -3.393 -10.422 1.00 97.25 109 ALA A O 1
ATOM 785 N N . LYS A 1 110 ? 3.105 -2.025 -9.765 1.00 98.00 110 LYS A N 1
ATOM 786 C CA . LYS A 1 110 ? 2.783 -1.557 -11.126 1.00 98.00 110 LYS A CA 1
ATOM 787 C C . LYS A 1 110 ? 3.919 -0.729 -11.725 1.00 98.00 110 LYS A C 1
ATOM 789 O O . LYS A 1 110 ? 4.327 -1.010 -12.846 1.00 98.00 110 LYS A O 1
ATOM 794 N N . ARG A 1 111 ? 4.480 0.216 -10.964 1.00 97.12 111 ARG A N 1
ATOM 795 C CA . ARG A 1 111 ? 5.625 1.030 -11.413 1.00 97.12 111 ARG A CA 1
ATOM 796 C C . ARG A 1 111 ? 6.843 0.173 -11.746 1.00 97.12 111 ARG A C 1
ATOM 798 O O . ARG A 1 111 ? 7.486 0.404 -12.760 1.00 97.12 111 ARG A O 1
ATOM 805 N N . LEU A 1 112 ? 7.139 -0.846 -10.939 1.00 97.88 112 LEU A N 1
ATOM 806 C CA . LEU A 1 112 ? 8.234 -1.779 -11.225 1.00 97.88 112 LEU A CA 1
ATOM 807 C C . LEU A 1 112 ? 8.001 -2.560 -12.525 1.00 97.88 112 LEU A C 1
ATOM 809 O O . LEU A 1 112 ? 8.932 -2.741 -13.306 1.00 97.88 112 LEU A O 1
ATOM 813 N N . ARG A 1 113 ? 6.761 -2.981 -12.802 1.00 98.00 113 ARG A N 1
ATOM 814 C CA . ARG A 1 113 ? 6.409 -3.623 -14.082 1.00 98.00 113 ARG A CA 1
ATOM 815 C C . ARG A 1 113 ? 6.582 -2.670 -15.264 1.00 98.00 113 ARG A C 1
ATOM 817 O O . ARG A 1 113 ? 7.125 -3.051 -16.288 1.00 98.00 113 ARG A O 1
ATOM 824 N N . GLU A 1 114 ? 6.174 -1.416 -15.123 1.00 97.69 114 GLU A N 1
ATOM 825 C CA . GLU A 1 114 ? 6.377 -0.413 -16.173 1.00 97.69 114 GLU A CA 1
ATOM 826 C C . GLU A 1 114 ? 7.872 -0.170 -16.431 1.00 97.69 114 GLU A C 1
ATOM 828 O O . GLU A 1 114 ? 8.313 -0.233 -17.577 1.00 97.69 114 GLU A O 1
ATOM 833 N N . LEU A 1 115 ? 8.671 0.015 -15.377 1.00 98.00 115 LEU A N 1
ATOM 834 C CA . LEU A 1 115 ? 10.118 0.213 -15.494 1.00 98.00 115 LEU A CA 1
ATOM 835 C C . LEU A 1 115 ? 10.829 -0.999 -16.103 1.00 98.00 115 LEU A C 1
ATOM 837 O O . LEU A 1 115 ? 11.677 -0.828 -16.971 1.00 98.00 115 LEU A O 1
ATOM 841 N N . THR A 1 116 ? 10.462 -2.218 -15.706 1.00 97.75 116 THR A N 1
ATOM 842 C CA . THR A 1 116 ? 11.026 -3.443 -16.303 1.00 97.75 116 THR A CA 1
ATOM 843 C C . THR A 1 116 ? 10.715 -3.533 -17.795 1.00 97.75 116 THR A C 1
ATOM 845 O O . THR A 1 116 ? 11.634 -3.725 -18.582 1.00 97.75 116 THR A O 1
ATOM 848 N N . THR A 1 117 ? 9.481 -3.245 -18.225 1.00 98.06 117 THR A N 1
ATOM 849 C CA . THR A 1 117 ? 9.168 -3.210 -19.667 1.00 98.06 117 THR A CA 1
ATOM 850 C C . THR A 1 117 ? 9.914 -2.108 -20.428 1.00 98.06 117 THR A C 1
ATOM 852 O O . THR A 1 117 ? 10.235 -2.274 -21.605 1.00 98.06 117 THR A O 1
ATOM 855 N N . GLN A 1 118 ? 10.199 -0.966 -19.793 1.00 97.69 118 GLN A N 1
ATOM 856 C CA . GLN A 1 118 ? 11.011 0.092 -20.402 1.00 97.69 118 GLN A CA 1
ATOM 857 C C . GLN A 1 118 ? 12.474 -0.333 -20.544 1.00 97.69 118 GLN A C 1
ATOM 859 O O . GLN A 1 118 ? 13.075 -0.068 -21.585 1.00 97.69 118 GLN A O 1
ATOM 864 N N . LEU A 1 119 ? 13.022 -1.016 -19.535 1.00 98.19 119 LEU A N 1
ATOM 865 C CA . LEU A 1 119 ? 14.371 -1.576 -19.580 1.00 98.19 119 LEU A CA 1
ATOM 866 C C . LEU A 1 119 ? 14.500 -2.621 -20.690 1.00 98.19 119 LEU A C 1
ATOM 868 O O . LEU A 1 119 ? 15.386 -2.484 -21.525 1.00 98.19 119 LEU A O 1
ATOM 872 N N . GLU A 1 120 ? 13.571 -3.572 -20.788 1.00 98.00 120 GLU A N 1
ATOM 873 C CA . GLU A 1 120 ? 13.566 -4.586 -21.855 1.00 98.00 120 GLU A CA 1
ATOM 874 C C . GLU A 1 120 ? 13.542 -3.949 -23.257 1.00 98.00 120 GLU A C 1
ATOM 876 O O . GLU A 1 120 ? 14.268 -4.362 -24.162 1.00 98.00 120 GLU A O 1
ATOM 881 N N . ARG A 1 121 ? 12.741 -2.891 -23.449 1.00 97.69 121 ARG A N 1
ATOM 882 C CA . ARG A 1 121 ? 12.714 -2.138 -24.716 1.00 97.69 121 ARG A CA 1
ATOM 883 C C . ARG A 1 121 ? 14.033 -1.422 -24.990 1.00 97.69 121 ARG A C 1
ATOM 885 O O . ARG A 1 121 ? 14.482 -1.402 -26.134 1.00 97.69 121 ARG A O 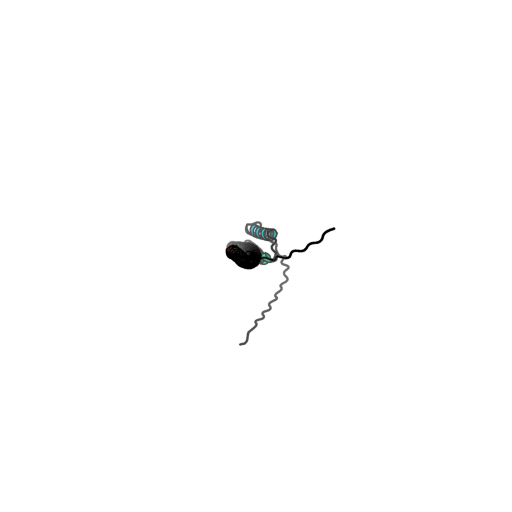1
ATOM 892 N N . ALA A 1 122 ? 14.641 -0.820 -23.970 1.00 97.62 122 ALA A N 1
ATOM 893 C CA . ALA A 1 122 ? 15.928 -0.150 -24.108 1.00 97.62 122 ALA A CA 1
ATOM 894 C C . ALA A 1 122 ? 17.043 -1.148 -24.458 1.00 97.62 122 ALA A C 1
ATOM 896 O O . ALA A 1 122 ? 17.839 -0.881 -25.356 1.00 97.62 122 ALA A O 1
ATOM 897 N N . GLU A 1 123 ? 17.060 -2.316 -23.816 1.00 97.88 123 GLU A N 1
ATOM 898 C CA . GLU A 1 123 ? 17.990 -3.407 -24.117 1.00 97.88 123 GLU A CA 1
ATOM 899 C C . GLU A 1 123 ? 17.829 -3.910 -25.555 1.00 97.88 123 GLU A C 1
ATOM 901 O O . GLU A 1 123 ? 18.822 -4.050 -26.271 1.00 97.88 123 GLU A O 1
ATOM 906 N N . ALA A 1 124 ? 16.590 -4.093 -26.023 1.00 98.00 124 ALA A N 1
ATOM 907 C CA . ALA A 1 124 ? 16.317 -4.474 -27.408 1.00 98.00 124 ALA A CA 1
ATOM 908 C C . ALA A 1 124 ? 16.843 -3.431 -28.413 1.00 98.00 124 ALA A C 1
ATOM 910 O O . ALA A 1 124 ? 17.515 -3.788 -29.384 1.00 98.00 124 ALA A O 1
ATOM 911 N N . LEU A 1 125 ? 16.612 -2.137 -28.162 1.00 98.06 125 LEU A N 1
ATOM 912 C CA . LEU A 1 125 ? 17.132 -1.059 -29.011 1.00 98.06 125 LEU A CA 1
ATOM 913 C C . LEU A 1 125 ? 18.665 -1.020 -29.014 1.00 98.06 125 LEU A C 1
ATOM 915 O O . LEU A 1 125 ? 19.277 -0.853 -30.071 1.00 98.06 125 LEU A O 1
ATOM 919 N N . LEU A 1 126 ? 19.306 -1.205 -27.858 1.00 98.25 126 LEU A N 1
ATOM 920 C CA . LEU A 1 126 ? 20.765 -1.270 -27.768 1.00 98.25 126 LEU A CA 1
ATOM 921 C C . LEU A 1 126 ? 21.326 -2.454 -28.561 1.00 98.25 126 LEU A C 1
ATOM 923 O O . LEU A 1 126 ? 22.288 -2.273 -29.311 1.00 98.25 126 LEU A O 1
ATOM 927 N N . ALA A 1 127 ? 20.703 -3.630 -28.465 1.00 97.81 127 ALA A N 1
ATOM 928 C CA . ALA A 1 127 ? 21.089 -4.800 -29.248 1.00 97.81 127 ALA A CA 1
ATOM 929 C C . ALA A 1 127 ? 20.955 -4.543 -30.761 1.00 97.81 127 ALA A C 1
ATOM 931 O O . ALA A 1 127 ? 21.861 -4.865 -31.536 1.00 97.81 127 ALA A O 1
ATOM 932 N N . GLU A 1 128 ? 19.874 -3.888 -31.200 1.00 97.75 128 GLU A N 1
ATOM 933 C CA . GLU A 1 128 ? 19.719 -3.481 -32.599 1.00 97.75 128 GLU A CA 1
ATOM 934 C C . GLU A 1 128 ? 20.812 -2.509 -33.055 1.00 97.75 128 GLU A C 1
ATOM 936 O O . GLU A 1 128 ? 21.369 -2.669 -34.146 1.00 97.75 128 GLU A O 1
ATOM 941 N N . HIS A 1 129 ? 21.130 -1.497 -32.245 1.00 98.06 129 HIS A N 1
ATOM 942 C CA . HIS A 1 129 ? 22.184 -0.535 -32.558 1.00 98.06 129 HIS A CA 1
ATOM 943 C C . HIS A 1 129 ? 23.552 -1.210 -32.652 1.00 98.06 129 HIS A C 1
ATOM 945 O O . HIS A 1 129 ? 24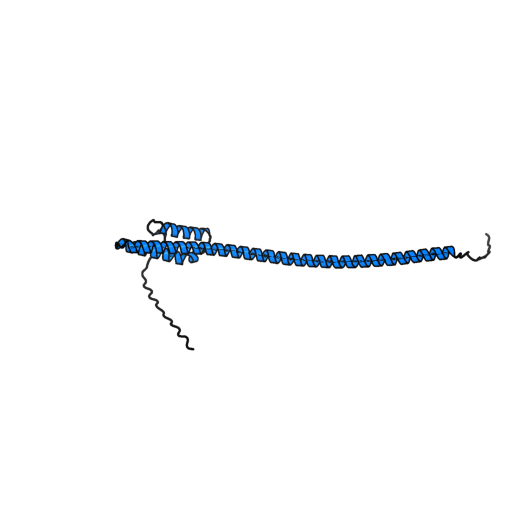.282 -0.957 -33.611 1.00 98.06 129 HIS A O 1
ATOM 951 N N . GLN A 1 130 ? 23.873 -2.121 -31.734 1.00 97.94 130 GLN A N 1
ATOM 952 C CA . GLN A 1 130 ? 25.098 -2.919 -31.793 1.00 97.94 130 GLN A CA 1
ATOM 953 C C . GLN A 1 130 ? 25.157 -3.763 -33.075 1.00 97.94 130 GLN A C 1
ATOM 955 O O . GLN A 1 130 ? 26.174 -3.756 -33.771 1.00 97.94 130 GLN A O 1
ATOM 960 N N . ALA A 1 131 ? 24.053 -4.404 -33.468 1.00 97.31 131 ALA A N 1
ATOM 961 C CA . ALA A 1 131 ? 23.981 -5.158 -34.720 1.00 97.31 131 ALA A CA 1
ATOM 962 C C . ALA A 1 131 ? 24.128 -4.265 -35.972 1.00 97.31 131 ALA A C 1
ATOM 964 O O . ALA A 1 131 ? 24.695 -4.683 -36.985 1.00 97.31 131 ALA A O 1
ATOM 965 N N . ARG A 1 132 ? 23.620 -3.025 -35.944 1.00 97.19 132 ARG A N 1
ATOM 966 C CA . ARG A 1 132 ? 23.829 -2.038 -37.024 1.00 97.19 132 ARG A CA 1
ATOM 967 C C . ARG A 1 132 ? 25.289 -1.589 -37.090 1.00 97.19 132 ARG A C 1
ATOM 969 O O . ARG A 1 132 ? 25.855 -1.589 -38.179 1.00 97.19 132 ARG A O 1
ATOM 976 N N . LEU A 1 133 ? 25.909 -1.283 -35.950 1.00 97.75 133 LEU A N 1
ATOM 977 C CA . LEU A 1 133 ? 27.323 -0.909 -35.879 1.00 97.75 133 LEU A CA 1
ATOM 978 C C . LEU A 1 133 ? 28.230 -2.023 -36.410 1.00 97.75 133 LEU A C 1
ATOM 980 O O . LEU A 1 133 ? 29.095 -1.744 -37.234 1.00 97.75 133 LEU A O 1
ATOM 984 N N . GLY A 1 134 ? 27.983 -3.280 -36.030 1.00 97.75 134 GLY A N 1
ATOM 985 C CA . GLY A 1 134 ? 28.751 -4.420 -36.542 1.00 97.75 134 GLY A CA 1
ATOM 986 C C . GLY A 1 134 ? 28.653 -4.579 -38.065 1.00 97.75 134 GLY A C 1
ATOM 987 O O . GLY A 1 134 ? 29.655 -4.849 -38.728 1.00 97.75 134 GLY A O 1
ATOM 988 N N . ARG A 1 135 ? 27.468 -4.346 -38.652 1.00 97.25 135 ARG A N 1
ATOM 989 C CA . ARG A 1 135 ? 27.282 -4.354 -40.116 1.00 97.25 135 ARG A CA 1
ATOM 990 C C . ARG A 1 135 ? 28.047 -3.223 -40.802 1.00 97.25 135 ARG A C 1
ATOM 992 O O . ARG A 1 135 ? 28.774 -3.489 -41.755 1.00 97.25 135 ARG A O 1
ATOM 999 N N . LEU A 1 136 ? 27.938 -1.999 -40.287 1.00 97.56 136 LEU A N 1
ATOM 1000 C CA . LEU A 1 136 ? 28.651 -0.840 -40.832 1.00 97.56 136 LEU A CA 1
ATOM 1001 C C . LEU A 1 136 ? 30.173 -1.016 -40.739 1.00 97.56 136 LEU A C 1
ATOM 1003 O O . LEU A 1 136 ? 30.879 -0.761 -41.709 1.00 97.56 136 LEU A O 1
ATOM 1007 N N . GLN A 1 137 ? 30.686 -1.528 -39.617 1.00 97.31 137 GLN A N 1
ATOM 1008 C CA . GLN A 1 137 ? 32.110 -1.846 -39.462 1.00 97.31 137 GLN A CA 1
ATOM 1009 C C . GLN A 1 137 ? 32.576 -2.892 -40.486 1.00 97.31 137 GLN A C 1
ATOM 1011 O O . GLN A 1 137 ? 33.638 -2.738 -41.090 1.00 97.31 137 GLN A O 1
ATOM 1016 N N . ALA A 1 138 ? 31.773 -3.931 -40.739 1.00 96.75 138 ALA A N 1
ATOM 1017 C CA . ALA A 1 138 ? 32.088 -4.936 -41.752 1.00 96.75 138 ALA A CA 1
ATOM 1018 C C . ALA A 1 138 ? 32.081 -4.363 -43.184 1.00 96.75 138 ALA A C 1
ATOM 1020 O O . ALA A 1 138 ? 32.877 -4.790 -44.023 1.00 96.75 138 ALA A O 1
ATOM 1021 N N . GLU A 1 139 ? 31.197 -3.410 -43.484 1.00 96.56 139 GLU A N 1
ATOM 1022 C CA . GLU A 1 139 ? 31.155 -2.713 -44.775 1.00 96.56 139 GLU A CA 1
ATOM 1023 C C . GLU A 1 139 ? 32.355 -1.783 -44.971 1.00 96.56 139 GLU A C 1
ATOM 1025 O O . GLU A 1 139 ? 32.988 -1.843 -46.027 1.00 96.56 139 GLU A O 1
ATOM 1030 N N . VAL A 1 140 ? 32.722 -1.005 -43.947 1.00 97.38 140 VAL A N 1
ATOM 1031 C CA . VAL A 1 140 ? 33.925 -0.155 -43.955 1.00 97.38 140 VAL A CA 1
ATOM 1032 C C . VAL A 1 140 ? 35.170 -1.006 -44.191 1.00 97.38 140 VAL A C 1
ATOM 1034 O O . VAL A 1 140 ? 35.906 -0.751 -45.141 1.00 97.38 140 VAL A O 1
ATOM 1037 N N . ALA A 1 141 ? 35.344 -2.100 -43.445 1.00 96.81 141 ALA A N 1
ATOM 1038 C CA . ALA A 1 141 ? 36.482 -3.002 -43.628 1.00 96.81 141 ALA A CA 1
ATOM 1039 C C . ALA A 1 141 ? 36.541 -3.614 -45.045 1.00 96.81 141 ALA A C 1
ATOM 1041 O O . ALA A 1 141 ? 37.620 -3.835 -45.599 1.00 96.81 141 ALA A O 1
ATOM 1042 N N . LYS A 1 142 ? 35.389 -3.898 -4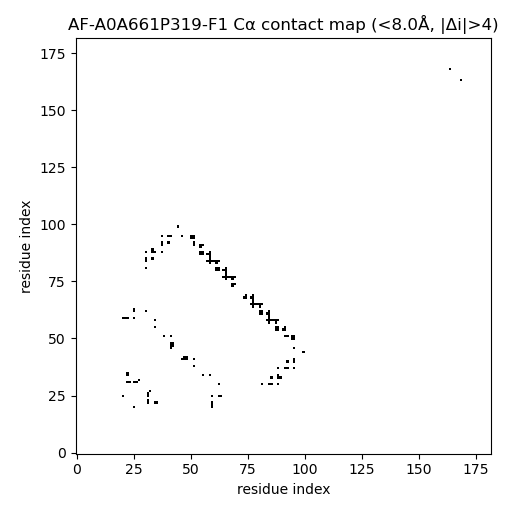5.671 1.00 96.69 142 LYS A N 1
ATOM 1043 C CA . LYS A 1 142 ? 35.331 -4.354 -47.074 1.00 96.69 142 LYS A CA 1
ATOM 1044 C C . LYS A 1 142 ? 35.710 -3.240 -48.050 1.00 96.69 142 LYS A C 1
ATOM 1046 O O . LYS A 1 142 ? 36.391 -3.523 -49.036 1.00 96.69 142 LYS A O 1
ATOM 1051 N N . ALA A 1 143 ? 35.256 -2.012 -47.815 1.00 95.75 143 ALA A N 1
ATOM 1052 C CA . ALA A 1 143 ? 35.577 -0.859 -48.649 1.00 95.75 143 ALA A CA 1
ATOM 1053 C C . ALA A 1 143 ? 37.073 -0.520 -48.582 1.00 95.75 143 ALA A C 1
ATOM 1055 O O . ALA A 1 143 ? 37.696 -0.353 -49.627 1.00 95.75 143 ALA A O 1
ATOM 1056 N N . GLU A 1 144 ? 37.665 -0.531 -47.387 1.00 97.00 144 GLU A N 1
ATOM 1057 C CA . GLU A 1 144 ? 39.102 -0.325 -47.172 1.00 97.00 144 GLU A CA 1
ATOM 1058 C C . GLU A 1 144 ? 39.942 -1.374 -47.907 1.00 97.00 144 GLU A C 1
ATOM 1060 O O . GLU A 1 144 ? 40.858 -1.023 -48.648 1.00 97.00 144 GLU A O 1
ATOM 1065 N N . LYS A 1 145 ? 39.583 -2.662 -47.805 1.00 96.62 145 LYS A N 1
ATOM 1066 C CA . LYS A 1 145 ? 40.262 -3.737 -48.552 1.00 96.62 145 LYS A CA 1
ATOM 1067 C C . LYS A 1 145 ? 40.162 -3.555 -50.067 1.00 96.62 145 LYS A C 1
ATOM 1069 O O . LYS A 1 145 ? 41.144 -3.760 -50.776 1.00 96.62 145 LYS A O 1
ATOM 1074 N N . LYS A 1 146 ? 38.988 -3.167 -50.580 1.00 94.94 146 LYS A N 1
ATOM 1075 C CA . LYS A 1 146 ? 38.800 -2.885 -52.014 1.00 94.94 146 LYS A CA 1
ATOM 1076 C C . LYS A 1 146 ? 39.621 -1.677 -52.468 1.00 94.94 146 LYS A C 1
ATOM 1078 O O . LYS A 1 146 ? 40.198 -1.726 -53.550 1.00 94.94 146 LYS A O 1
ATOM 1083 N N . ALA A 1 147 ? 39.681 -0.621 -51.658 1.00 94.56 147 ALA A N 1
ATOM 1084 C CA . ALA A 1 147 ? 40.474 0.569 -51.944 1.00 94.56 147 ALA A CA 1
ATOM 1085 C C . ALA A 1 147 ? 41.976 0.254 -51.956 1.00 94.56 147 ALA A C 1
ATOM 1087 O O . ALA A 1 147 ? 42.664 0.652 -52.893 1.00 94.56 147 ALA A O 1
ATOM 1088 N N . ALA A 1 148 ? 42.464 -0.523 -50.983 1.00 95.00 148 ALA A N 1
ATOM 1089 C CA . ALA A 1 148 ? 43.848 -0.991 -50.942 1.00 95.00 148 ALA A CA 1
ATOM 1090 C C . ALA A 1 148 ? 44.201 -1.822 -52.188 1.00 95.00 148 ALA A C 1
ATOM 1092 O O . ALA A 1 148 ? 45.167 -1.510 -52.880 1.00 95.00 148 ALA A O 1
ATOM 1093 N N . ALA A 1 149 ? 43.364 -2.800 -52.553 1.00 93.69 149 ALA A N 1
ATOM 1094 C CA . ALA A 1 149 ? 43.569 -3.600 -53.763 1.00 93.69 149 ALA A CA 1
ATOM 1095 C C . ALA A 1 149 ? 43.543 -2.747 -55.049 1.00 93.69 149 ALA A C 1
ATOM 1097 O O . ALA A 1 149 ? 44.344 -2.958 -55.959 1.00 93.69 149 ALA A O 1
ATOM 1098 N N . ALA A 1 150 ? 42.648 -1.757 -55.141 1.00 92.69 150 ALA A N 1
ATOM 1099 C CA . ALA A 1 150 ? 42.615 -0.836 -56.276 1.00 92.69 150 ALA A CA 1
ATOM 1100 C C . ALA A 1 150 ? 43.884 0.031 -56.353 1.00 92.69 150 ALA A C 1
ATOM 1102 O O . ALA A 1 150 ? 44.423 0.222 -57.445 1.00 92.69 150 ALA A O 1
ATOM 1103 N N . ALA A 1 151 ? 44.385 0.515 -55.212 1.00 91.94 151 ALA A N 1
ATOM 1104 C CA . ALA A 1 151 ? 45.628 1.275 -55.134 1.00 91.94 151 ALA A CA 1
ATOM 1105 C C . ALA A 1 151 ? 46.838 0.438 -55.581 1.00 91.94 151 ALA A C 1
ATOM 1107 O O . ALA A 1 151 ? 47.649 0.926 -56.365 1.00 91.94 151 ALA A O 1
ATOM 1108 N N . GLU A 1 152 ? 46.921 -0.834 -55.176 1.00 91.56 152 GLU A N 1
ATOM 1109 C CA . GLU A 1 152 ? 47.960 -1.765 -55.640 1.00 91.56 152 GLU A CA 1
ATOM 1110 C C . GLU A 1 152 ? 47.906 -1.990 -57.157 1.00 91.56 152 GLU A C 1
ATOM 1112 O O . GLU A 1 152 ? 48.938 -1.955 -57.828 1.00 91.56 152 GLU A O 1
ATOM 1117 N N . VAL A 1 153 ? 46.709 -2.157 -57.734 1.00 91.00 153 VAL A N 1
ATOM 1118 C CA . VAL A 1 153 ? 46.541 -2.302 -59.191 1.00 91.00 153 VAL A CA 1
ATOM 1119 C C . VAL A 1 153 ? 46.992 -1.042 -59.933 1.00 91.00 153 VAL A C 1
ATOM 1121 O O . VAL A 1 153 ? 47.653 -1.143 -60.968 1.00 91.00 153 VAL A O 1
ATOM 1124 N N . VAL A 1 154 ? 46.646 0.147 -59.431 1.00 90.38 154 VAL A N 1
ATOM 1125 C CA . VAL A 1 154 ? 47.088 1.421 -60.020 1.00 90.38 154 VAL A CA 1
ATOM 1126 C C . VAL A 1 154 ? 48.606 1.570 -59.904 1.00 90.38 154 VAL A C 1
ATOM 1128 O O . VAL A 1 154 ? 49.254 1.865 -60.905 1.00 90.38 154 VAL A O 1
ATOM 1131 N N . ALA A 1 155 ? 49.186 1.286 -58.736 1.00 88.62 155 ALA A N 1
ATOM 1132 C CA . ALA A 1 155 ? 50.631 1.316 -58.531 1.00 88.62 155 ALA A CA 1
ATOM 1133 C C . ALA A 1 155 ? 51.358 0.347 -59.480 1.00 88.62 155 ALA A C 1
ATOM 1135 O O . ALA A 1 155 ? 52.303 0.744 -60.158 1.00 88.62 155 ALA A O 1
ATOM 1136 N N . GLY A 1 156 ? 50.874 -0.891 -59.620 1.00 88.56 156 GLY A N 1
ATOM 1137 C CA . GLY A 1 156 ? 51.423 -1.868 -60.564 1.00 88.56 156 GLY A CA 1
ATOM 1138 C C . GLY A 1 156 ? 51.319 -1.423 -62.029 1.00 88.56 156 GLY A C 1
ATOM 1139 O O . GLY A 1 156 ? 52.247 -1.642 -62.811 1.00 88.56 156 GLY A O 1
ATOM 1140 N N . ARG A 1 157 ? 50.225 -0.746 -62.415 1.00 87.56 157 ARG A N 1
ATOM 1141 C CA . ARG A 1 157 ? 50.080 -0.148 -63.756 1.00 87.56 157 ARG A CA 1
ATOM 1142 C C . ARG A 1 157 ? 51.091 0.969 -64.000 1.00 87.56 157 ARG A C 1
ATOM 1144 O O . ARG A 1 157 ? 51.675 1.009 -65.082 1.00 87.56 157 ARG A O 1
ATOM 1151 N N . GLU A 1 158 ? 51.310 1.845 -63.023 1.00 81.44 158 GLU A N 1
ATOM 1152 C CA . GLU A 1 158 ? 52.299 2.923 -63.125 1.00 81.44 158 GLU A CA 1
ATOM 1153 C C . GLU A 1 158 ? 53.730 2.373 -63.185 1.00 81.44 158 GLU A C 1
ATOM 1155 O O . GLU A 1 158 ? 54.500 2.781 -64.053 1.00 81.44 158 GLU A O 1
ATOM 1160 N N . VAL A 1 159 ? 54.072 1.365 -62.374 1.00 84.88 159 VAL A N 1
ATOM 1161 C CA . VAL A 1 159 ? 55.370 0.669 -62.470 1.00 84.88 159 VAL A CA 1
ATOM 1162 C C . VAL A 1 159 ? 55.558 0.065 -63.865 1.00 84.88 159 VAL A C 1
ATOM 1164 O O . VAL A 1 159 ? 56.565 0.325 -64.522 1.00 84.88 159 VAL A O 1
ATOM 1167 N N . GLY A 1 160 ? 54.558 -0.655 -64.386 1.00 83.44 160 GLY A N 1
ATOM 1168 C CA . GLY A 1 160 ? 54.611 -1.209 -65.741 1.00 83.44 160 GLY A CA 1
ATOM 1169 C C . GLY A 1 160 ? 54.721 -0.139 -66.839 1.00 83.44 160 GLY A C 1
ATOM 1170 O O . GLY A 1 160 ? 55.377 -0.363 -67.859 1.00 83.44 160 GLY A O 1
ATOM 1171 N N . ARG A 1 161 ? 54.117 1.041 -66.646 1.00 83.00 161 ARG A N 1
ATOM 1172 C CA . ARG A 1 161 ? 54.263 2.192 -67.551 1.00 83.00 161 ARG A CA 1
ATOM 1173 C C . ARG A 1 161 ? 55.692 2.733 -67.530 1.00 83.00 161 ARG A C 1
ATOM 1175 O O . ARG A 1 161 ? 56.257 2.963 -68.600 1.00 83.00 161 ARG A O 1
ATOM 1182 N N . LEU A 1 162 ? 56.275 2.907 -66.346 1.00 80.50 162 LEU A N 1
ATOM 1183 C CA . LEU A 1 162 ? 57.645 3.391 -66.171 1.00 80.50 162 LEU A CA 1
ATOM 1184 C C . LEU A 1 162 ? 58.674 2.406 -66.745 1.00 80.50 162 LEU A C 1
ATOM 1186 O O . LEU A 1 162 ? 59.593 2.829 -67.444 1.00 80.50 162 LEU A O 1
ATOM 1190 N N . GLU A 1 163 ? 58.487 1.096 -66.559 1.00 78.81 163 GLU A N 1
ATOM 1191 C CA . GLU A 1 163 ? 59.351 0.070 -67.160 1.00 78.81 163 GLU A CA 1
ATOM 1192 C C . GLU A 1 163 ? 59.267 0.026 -68.694 1.00 78.81 163 GLU A C 1
ATOM 1194 O O . GLU A 1 163 ? 60.270 -0.186 -69.378 1.00 78.81 163 GLU A O 1
ATOM 1199 N N . ARG A 1 164 ? 58.077 0.239 -69.272 1.00 78.00 164 ARG A N 1
ATOM 1200 C CA . ARG A 1 164 ? 57.916 0.349 -70.735 1.00 78.00 164 ARG A CA 1
ATOM 1201 C C . ARG A 1 164 ? 58.548 1.626 -71.284 1.00 78.00 164 ARG A C 1
ATOM 1203 O O . ARG A 1 164 ? 59.100 1.597 -72.382 1.00 78.00 164 ARG A O 1
ATOM 1210 N N . ALA A 1 165 ? 58.483 2.723 -70.531 1.00 76.38 165 ALA A N 1
ATOM 1211 C CA . ALA A 1 165 ? 59.142 3.975 -70.885 1.00 76.38 165 ALA A CA 1
ATOM 1212 C C . ALA A 1 165 ? 60.677 3.852 -70.824 1.00 76.38 165 ALA A C 1
ATOM 1214 O O . ALA A 1 165 ? 61.358 4.365 -71.710 1.00 76.38 165 ALA A O 1
ATOM 1215 N N . SER A 1 166 ? 61.227 3.122 -69.844 1.00 72.94 166 SER A N 1
ATOM 1216 C CA . SER A 1 166 ? 62.677 2.929 -69.696 1.00 72.94 166 SER A CA 1
ATOM 1217 C C . SER A 1 166 ? 63.273 1.920 -70.688 1.00 72.94 166 SER A C 1
ATOM 1219 O O . SER A 1 166 ? 64.407 2.097 -71.126 1.00 72.94 166 SER A O 1
ATOM 1221 N N . LYS A 1 167 ? 62.511 0.902 -71.124 1.00 66.88 167 LYS A N 1
ATOM 1222 C CA . LYS A 1 167 ? 62.955 -0.108 -72.112 1.00 66.88 167 LYS A CA 1
ATOM 1223 C C . LYS A 1 167 ? 62.896 0.333 -73.582 1.00 66.88 167 LYS A C 1
ATOM 1225 O O . LYS A 1 167 ? 63.143 -0.484 -74.463 1.00 66.88 167 LYS A O 1
ATOM 1230 N N . GLY A 1 168 ? 62.622 1.605 -73.872 1.00 59.81 168 GLY A N 1
ATOM 1231 C CA . GLY A 1 168 ? 62.936 2.196 -75.174 1.00 59.81 168 GLY A CA 1
ATOM 1232 C C . GLY A 1 168 ? 62.297 1.498 -76.379 1.00 59.81 168 GLY A C 1
ATOM 1233 O O . GLY A 1 168 ? 62.997 0.975 -77.245 1.00 59.81 168 GLY A O 1
ATOM 1234 N N . GLN A 1 169 ? 60.976 1.596 -76.534 1.00 50.91 169 GLN A N 1
ATOM 1235 C CA . GLN A 1 169 ? 60.416 1.568 -77.887 1.00 50.91 169 GLN A CA 1
ATOM 1236 C C . GLN A 1 169 ? 60.735 2.905 -78.569 1.00 50.91 169 GLN A C 1
ATOM 1238 O O . GLN A 1 169 ? 59.911 3.814 -78.618 1.00 50.91 169 GLN A O 1
ATOM 1243 N N . ARG A 1 170 ? 61.947 3.029 -79.131 1.00 52.31 170 ARG A N 1
ATOM 1244 C CA . ARG A 1 170 ? 62.150 3.957 -80.254 1.00 52.31 170 ARG A CA 1
ATOM 1245 C C . ARG A 1 170 ? 61.186 3.497 -81.351 1.00 52.31 170 ARG A C 1
ATOM 1247 O O . ARG A 1 170 ? 61.294 2.338 -81.762 1.00 52.31 170 ARG A O 1
ATOM 1254 N N . PRO A 1 171 ? 60.246 4.332 -81.829 1.00 54.62 171 PRO A N 1
ATOM 1255 C CA . PRO A 1 171 ? 59.402 3.952 -82.948 1.00 54.62 171 PRO A CA 1
ATOM 1256 C C . PRO A 1 171 ? 60.305 3.629 -84.140 1.00 54.62 171 PRO A C 1
ATOM 1258 O O . PRO A 1 171 ? 61.003 4.488 -84.683 1.00 54.62 171 PRO A O 1
ATOM 1261 N N . LYS A 1 172 ? 60.331 2.348 -84.510 1.00 53.88 172 LYS A N 1
ATOM 1262 C CA . LYS A 1 172 ? 61.055 1.839 -85.669 1.00 53.88 172 LYS A CA 1
ATOM 1263 C C . LYS A 1 172 ? 60.307 2.339 -86.905 1.00 53.88 172 LYS A C 1
ATOM 1265 O O . LYS A 1 172 ? 59.296 1.772 -87.294 1.00 53.88 172 LYS A O 1
ATOM 1270 N N . SER A 1 173 ? 60.766 3.475 -87.430 1.00 59.94 173 SER A N 1
ATOM 1271 C CA . SER A 1 173 ? 60.642 3.936 -88.818 1.00 59.94 173 SER A CA 1
ATOM 1272 C C . SER A 1 173 ? 59.442 3.400 -89.617 1.00 59.94 173 SER A C 1
ATOM 1274 O O . SER A 1 173 ? 59.503 2.302 -90.172 1.00 59.94 173 SER A O 1
ATOM 1276 N N . ARG A 1 174 ? 58.420 4.233 -89.839 1.00 52.62 174 ARG A N 1
ATOM 1277 C CA . ARG A 1 174 ? 57.560 4.091 -91.021 1.00 52.62 174 ARG A CA 1
ATOM 1278 C C . ARG A 1 174 ? 57.752 5.296 -91.934 1.00 52.62 174 ARG A C 1
ATOM 1280 O O . ARG A 1 174 ? 56.978 6.243 -91.936 1.00 52.62 174 ARG A O 1
ATOM 1287 N N . ARG A 1 175 ? 58.823 5.217 -92.729 1.00 56.91 175 ARG A N 1
ATOM 1288 C CA . ARG A 1 175 ? 58.909 5.858 -94.047 1.00 56.91 175 ARG A CA 1
ATOM 1289 C C . ARG A 1 175 ? 57.627 5.502 -94.815 1.00 56.91 175 ARG A C 1
ATOM 1291 O O . ARG A 1 175 ? 57.429 4.334 -95.141 1.00 56.91 175 ARG A O 1
ATOM 1298 N N . LYS A 1 176 ? 56.780 6.479 -95.133 1.00 56.91 176 LYS A N 1
ATOM 1299 C CA . LYS A 1 176 ? 56.019 6.460 -96.387 1.00 56.91 176 LYS A CA 1
ATOM 1300 C C . LYS A 1 176 ? 55.842 7.886 -96.891 1.00 56.91 176 LYS A C 1
ATOM 1302 O O . LYS A 1 176 ? 55.030 8.655 -96.398 1.00 56.91 176 LYS A O 1
ATOM 1307 N N . SER A 1 177 ? 56.700 8.192 -97.851 1.00 52.41 177 SER A N 1
ATOM 1308 C CA . SER A 1 177 ? 56.604 9.259 -98.834 1.00 52.41 177 SER A CA 1
ATOM 1309 C C . SER A 1 177 ? 55.307 9.182 -99.647 1.00 52.41 177 SER A C 1
ATOM 1311 O O . SER A 1 177 ? 54.860 8.085 -99.989 1.00 52.41 177 SER A O 1
ATOM 1313 N N . GLY A 1 178 ? 54.792 10.353 -100.022 1.00 48.53 178 GLY A N 1
ATOM 1314 C CA . GLY A 1 178 ? 53.727 10.585 -101.006 1.00 48.53 178 GLY A CA 1
ATOM 1315 C C . GLY A 1 178 ? 52.890 11.782 -100.546 1.00 48.53 178 GLY A C 1
ATOM 1316 O O . GLY A 1 178 ? 52.238 11.673 -99.521 1.00 48.53 178 GLY A O 1
ATOM 1317 N N . GLY A 1 179 ? 52.925 12.978 -101.138 1.00 47.91 179 GLY A N 1
ATOM 1318 C CA . GLY A 1 179 ? 53.200 13.342 -102.529 1.00 47.91 179 GLY A CA 1
ATOM 1319 C C . GLY A 1 179 ? 51.865 13.609 -103.236 1.00 47.91 179 GLY A C 1
ATOM 1320 O O . GLY A 1 179 ? 51.106 12.668 -103.429 1.00 47.91 179 GLY A O 1
ATOM 1321 N N . GLY A 1 180 ? 51.598 14.872 -103.590 1.00 49.41 180 GLY A N 1
ATOM 1322 C CA . GLY A 1 180 ? 50.389 15.350 -104.290 1.00 49.41 180 GLY A CA 1
ATOM 1323 C C . GLY A 1 180 ? 49.831 16.591 -103.584 1.00 49.41 180 GLY A C 1
ATOM 1324 O O . GLY A 1 180 ? 49.195 16.455 -102.549 1.00 49.41 180 GLY A O 1
ATOM 1325 N N . SER A 1 181 ? 50.254 17.822 -103.889 1.00 46.72 181 SER A N 1
ATOM 1326 C CA . SER A 1 181 ? 50.128 18.590 -105.142 1.00 46.72 181 SER A CA 1
ATOM 1327 C C . SER A 1 181 ? 48.672 18.873 -105.519 1.00 46.72 181 SER A C 1
ATOM 1329 O O . SER A 1 181 ? 47.972 17.939 -105.880 1.00 46.72 181 SER A O 1
ATOM 1331 N N . ARG A 1 182 ? 48.333 20.169 -105.413 1.00 48.31 182 ARG A N 1
ATOM 1332 C CA . ARG A 1 182 ? 47.369 20.994 -106.171 1.00 48.31 182 ARG A CA 1
ATOM 1333 C C . ARG A 1 182 ? 46.087 20.351 -106.685 1.00 48.31 182 ARG A C 1
ATOM 1335 O O . ARG A 1 182 ? 46.181 19.464 -107.554 1.00 48.31 182 ARG A O 1
#

Nearest PDB structures (foldseek):
  9eom-assembly1_A-2  TM=3.371E-01  e=9.619E-02  Synechocystis sp. PCC 6803
  9eom-assembly1_A-4  TM=3.371E-01  e=9.619E-02  Synechocystis sp. PCC 6803
  9eon-assembly1_A  TM=3.276E-01  e=9.054E-02  Synechocystis sp. PCC 6803

Secondary structure (DSSP, 8-state):
----------------------GGGSPSSHHHHHHHHHHHHHHHTT--THHHHHHHHHHHHHHHHHHHHHHTT-HHHHHHHHHHHHHHHHHHHHHHHHHHHHHHHHHHHHHHHHHHHHHHHHHHHHHHHHHHHHHHHHHHHHHHHHHHHHHHHHHHHHHHHHHHHHTT--------------

Radius of gyration: 49.44 Å; Cα contacts (8 Å, |Δi|>4): 88; chains: 1; bounding box: 100×64×146 Å